Protein AF-S4PAV6-F1 (afdb_monomer_lite)

Structure (mmCIF, N/CA/C/O backbone):
data_AF-S4PAV6-F1
#
_entry.id   AF-S4PAV6-F1
#
loop_
_atom_site.group_PDB
_atom_site.id
_atom_site.type_symbol
_atom_site.label_atom_id
_atom_site.label_alt_id
_atom_site.label_comp_id
_atom_site.label_asym_id
_atom_site.label_entity_id
_atom_site.label_seq_id
_atom_site.pdbx_PDB_ins_code
_atom_site.Cartn_x
_atom_site.Cartn_y
_atom_site.Cartn_z
_atom_site.occupancy
_atom_site.B_iso_or_equiv
_atom_site.auth_seq_id
_atom_site.auth_comp_id
_atom_site.auth_asym_id
_atom_site.auth_atom_id
_atom_site.pdbx_PDB_model_num
ATOM 1 N N . MET A 1 1 ? -13.117 -7.125 34.387 1.00 58.41 1 MET A N 1
ATOM 2 C CA . MET A 1 1 ? -12.858 -5.675 34.476 1.00 58.41 1 MET A CA 1
ATOM 3 C C . MET A 1 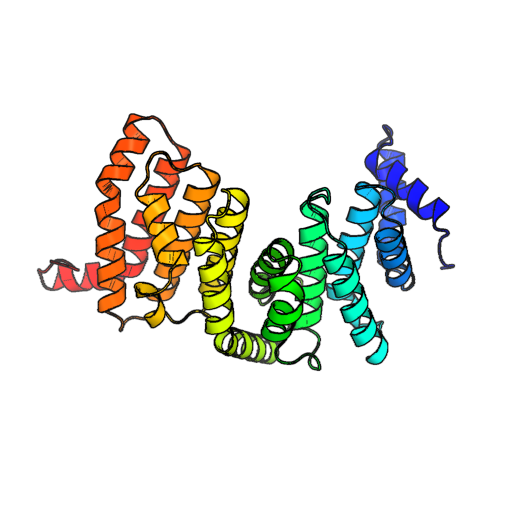1 ? -14.146 -4.966 34.092 1.00 58.41 1 MET A C 1
ATOM 5 O O . MET A 1 1 ? -14.739 -5.344 33.082 1.00 58.41 1 MET A O 1
ATOM 9 N N . GLU A 1 2 ? -14.633 -4.047 34.924 1.00 78.19 2 GLU A N 1
ATOM 10 C CA . GLU A 1 2 ? -15.775 -3.198 34.559 1.00 78.19 2 GLU A CA 1
ATOM 11 C C . GLU A 1 2 ? -15.420 -2.341 33.337 1.00 78.19 2 GLU A C 1
ATOM 13 O O . GLU A 1 2 ? -14.241 -2.071 33.092 1.00 78.19 2 GLU A O 1
ATOM 18 N N . SER A 1 3 ? -16.423 -1.959 32.542 1.00 83.06 3 SER A N 1
ATOM 19 C CA . SER A 1 3 ? -16.196 -1.089 31.386 1.00 83.06 3 SER A CA 1
ATOM 20 C C . SER A 1 3 ? -15.684 0.268 31.879 1.00 83.06 3 SER A C 1
ATOM 22 O O . SER A 1 3 ? -16.382 0.903 32.674 1.00 83.06 3 SER A O 1
ATOM 24 N N . PRO A 1 4 ? -14.509 0.740 31.426 1.00 89.62 4 PRO A N 1
ATOM 25 C CA . PRO A 1 4 ? -14.016 2.056 31.808 1.00 89.62 4 PRO A CA 1
ATOM 26 C C . PRO A 1 4 ? -14.962 3.149 31.298 1.00 89.62 4 PRO A C 1
ATOM 28 O O . PRO A 1 4 ? -15.590 3.004 30.246 1.00 89.62 4 PRO A O 1
ATOM 31 N N . SER A 1 5 ? -15.071 4.247 32.050 1.00 94.00 5 SER A N 1
ATOM 32 C CA . SER A 1 5 ? -15.834 5.418 31.612 1.00 94.00 5 SER A CA 1
ATOM 33 C C . SER A 1 5 ? -15.084 6.167 30.506 1.00 94.00 5 SER A C 1
ATOM 35 O O . SER A 1 5 ? -13.849 6.183 30.492 1.00 94.00 5 SER A O 1
ATOM 37 N N . MET A 1 6 ? -15.817 6.827 29.605 1.00 94.50 6 MET A N 1
ATOM 38 C CA . MET A 1 6 ? -15.206 7.621 28.531 1.00 94.50 6 MET A CA 1
ATOM 39 C C . MET A 1 6 ? -14.325 8.749 29.075 1.00 94.50 6 MET A C 1
ATOM 41 O O . MET A 1 6 ? -13.260 9.004 28.522 1.00 94.50 6 MET A O 1
ATOM 45 N N . ASP A 1 7 ? -14.707 9.366 30.195 1.00 94.31 7 ASP A N 1
ATOM 46 C CA . ASP A 1 7 ? -13.901 10.409 30.835 1.00 94.31 7 ASP A CA 1
ATOM 47 C C . ASP A 1 7 ? -12.549 9.869 31.311 1.00 94.31 7 ASP A C 1
ATOM 49 O O . ASP A 1 7 ? -11.518 10.502 31.089 1.00 94.31 7 ASP A O 1
ATOM 53 N N . THR A 1 8 ? -12.529 8.667 31.898 1.00 94.81 8 THR A N 1
ATOM 54 C CA . THR A 1 8 ? -11.284 8.002 32.312 1.00 94.81 8 THR A CA 1
ATOM 55 C C . THR A 1 8 ? -10.393 7.690 31.109 1.00 94.81 8 THR A C 1
ATOM 57 O O . THR A 1 8 ? -9.180 7.870 31.182 1.00 94.81 8 THR A O 1
ATOM 60 N N . ILE A 1 9 ? -10.985 7.264 29.990 1.00 95.88 9 ILE A N 1
ATOM 61 C CA . ILE A 1 9 ? -10.249 6.979 28.752 1.00 95.88 9 ILE A CA 1
ATOM 62 C C . ILE A 1 9 ? -9.609 8.255 28.200 1.00 95.88 9 ILE A C 1
ATOM 64 O O . ILE A 1 9 ? -8.405 8.268 27.959 1.00 95.88 9 ILE A O 1
ATOM 68 N N . TYR A 1 10 ? -10.370 9.346 28.074 1.00 96.25 10 TYR A N 1
ATOM 69 C CA . TYR A 1 10 ? -9.827 10.628 27.612 1.00 96.25 10 TYR A CA 1
ATOM 70 C C . TYR A 1 10 ? -8.724 11.162 28.530 1.00 96.25 10 TYR A C 1
ATOM 72 O O . TYR A 1 10 ? -7.714 11.667 28.043 1.00 96.25 10 TYR A O 1
ATOM 80 N N . GLN A 1 11 ? -8.884 11.034 29.851 1.00 94.75 11 GLN A N 1
ATOM 81 C CA . GLN A 1 11 ? -7.854 11.438 30.811 1.00 94.75 11 GLN A CA 1
ATOM 82 C C . GLN A 1 11 ? -6.571 10.622 30.647 1.00 94.75 11 GLN A C 1
ATOM 84 O O . GLN A 1 11 ? -5.485 11.198 30.644 1.00 94.75 11 GLN A O 1
ATOM 89 N N . ALA A 1 12 ? -6.679 9.304 30.472 1.00 95.75 12 ALA A N 1
ATOM 90 C CA . ALA A 1 12 ? -5.521 8.445 30.250 1.00 95.75 12 ALA A CA 1
ATOM 91 C C . ALA A 1 12 ? -4.831 8.744 28.909 1.00 95.75 12 ALA A C 1
ATOM 93 O O . ALA A 1 12 ? -3.604 8.796 28.855 1.00 95.75 12 ALA A O 1
ATOM 94 N N . ILE A 1 13 ? -5.596 9.000 27.842 1.00 95.81 13 ILE A N 1
ATOM 95 C CA . ILE A 1 13 ? -5.046 9.387 26.535 1.00 95.81 13 ILE A CA 1
ATOM 96 C C . ILE A 1 13 ? -4.312 10.727 26.649 1.00 95.81 13 ILE A C 1
ATOM 98 O O . ILE A 1 13 ? -3.144 10.809 26.282 1.00 95.81 13 ILE A O 1
ATOM 102 N N . SER A 1 14 ? -4.927 11.759 27.234 1.00 94.19 14 SER A N 1
ATOM 103 C CA . SER A 1 14 ? -4.240 13.044 27.436 1.00 94.19 14 SER A CA 1
ATOM 104 C C . SER A 1 14 ? -3.002 12.892 28.329 1.00 94.19 14 SER A C 1
ATOM 106 O O . SER A 1 14 ? -1.951 13.452 28.025 1.00 94.19 14 SER A O 1
ATOM 108 N N . ALA A 1 15 ? -3.052 12.052 29.369 1.00 94.19 15 ALA A N 1
ATOM 109 C CA . ALA A 1 15 ? -1.878 11.764 30.191 1.00 94.19 15 ALA A CA 1
ATOM 110 C C . ALA A 1 15 ? -0.737 11.108 29.391 1.00 94.19 15 ALA A C 1
ATOM 112 O O . ALA A 1 15 ? 0.426 11.419 29.632 1.00 94.19 15 ALA A O 1
ATOM 113 N N . LEU A 1 16 ? -1.040 10.243 28.420 1.00 94.06 16 LEU A N 1
ATOM 114 C CA . LEU A 1 16 ? -0.037 9.609 27.563 1.00 94.06 16 LEU A CA 1
ATOM 115 C C . LEU A 1 16 ? 0.664 10.624 26.638 1.00 94.06 16 LEU A C 1
ATOM 117 O O . LEU A 1 16 ? 1.894 10.604 26.493 1.00 94.06 16 LEU A O 1
ATOM 121 N N . TYR A 1 17 ? -0.097 11.532 26.025 1.00 89.81 17 TYR A N 1
ATOM 122 C CA . TYR A 1 17 ? 0.432 12.463 25.025 1.00 89.81 17 TYR A CA 1
ATOM 123 C C . TYR A 1 17 ? 0.994 13.752 25.642 1.00 89.81 17 TYR A C 1
ATOM 125 O O . TYR A 1 17 ? 2.127 14.127 25.323 1.00 89.81 17 TYR A O 1
ATOM 133 N N . ASP A 1 18 ? 0.303 14.349 26.612 1.00 89.19 18 ASP A N 1
ATOM 134 C CA . ASP A 1 18 ? 0.552 15.728 27.056 1.00 89.19 18 ASP A CA 1
ATOM 135 C C . ASP A 1 18 ? 1.327 15.835 28.383 1.00 89.19 18 ASP A C 1
ATOM 137 O O . ASP A 1 18 ? 1.848 16.901 28.715 1.00 89.19 18 ASP A O 1
ATOM 141 N N . ASN A 1 19 ? 1.425 14.758 29.174 1.00 86.75 19 ASN A N 1
ATOM 142 C CA . ASN A 1 19 ? 1.991 14.846 30.526 1.00 86.75 19 ASN A CA 1
ATOM 143 C C . ASN A 1 19 ? 3.531 14.965 30.514 1.00 86.75 19 ASN A C 1
ATOM 145 O O . ASN A 1 19 ? 4.201 14.079 29.993 1.00 86.75 19 ASN A O 1
ATOM 149 N N . PRO A 1 20 ? 4.149 15.985 31.133 1.00 87.81 20 PRO A N 1
ATOM 150 C CA . PRO A 1 20 ? 5.610 16.111 31.158 1.00 87.81 20 PRO A CA 1
ATOM 151 C C . PRO A 1 20 ? 6.308 15.037 32.016 1.00 87.81 20 PRO A C 1
ATOM 153 O O . PRO A 1 20 ? 7.517 14.846 31.892 1.00 87.81 20 PRO A O 1
ATOM 156 N N . ASN A 1 21 ? 5.581 14.336 32.894 1.00 91.81 21 ASN A N 1
ATOM 157 C CA . ASN A 1 21 ? 6.131 13.300 33.764 1.00 91.81 21 ASN A CA 1
ATOM 158 C C . ASN A 1 21 ? 6.132 11.922 33.079 1.00 91.81 21 ASN A C 1
ATOM 160 O O . ASN A 1 21 ? 5.078 11.322 32.859 1.00 91.81 21 ASN A O 1
ATOM 164 N N . GLY A 1 22 ? 7.327 11.381 32.823 1.00 90.50 22 GLY A N 1
ATOM 165 C CA . GLY A 1 22 ? 7.509 10.070 32.190 1.00 90.50 22 GLY A CA 1
ATOM 166 C C . GLY A 1 22 ? 6.856 8.901 32.940 1.00 90.50 22 GLY A C 1
ATOM 167 O O . GLY A 1 22 ? 6.264 8.037 32.299 1.00 90.50 22 GLY A O 1
ATOM 168 N N . ASN A 1 23 ? 6.864 8.904 34.278 1.00 91.25 23 ASN A N 1
ATOM 169 C CA . ASN A 1 23 ? 6.242 7.827 35.063 1.00 91.25 23 ASN A CA 1
ATOM 170 C C . ASN A 1 23 ? 4.714 7.813 34.912 1.00 91.25 23 ASN A C 1
ATOM 172 O O . ASN A 1 23 ? 4.095 6.752 34.909 1.00 91.25 23 ASN A O 1
ATOM 176 N N . GLU A 1 24 ? 4.086 8.984 34.794 1.00 91.50 24 GLU A N 1
ATOM 177 C CA . GLU A 1 24 ? 2.637 9.074 34.582 1.00 91.50 24 GLU A CA 1
ATOM 178 C C . GLU A 1 24 ? 2.261 8.667 33.152 1.00 91.50 24 GLU A C 1
ATOM 180 O O . GLU A 1 24 ? 1.266 7.966 32.965 1.00 91.50 24 GLU A O 1
ATOM 185 N N . LYS A 1 25 ? 3.099 8.997 32.156 1.00 93.19 25 LYS A N 1
ATOM 186 C CA . LYS A 1 25 ? 2.948 8.472 30.789 1.00 93.19 25 LYS A CA 1
ATOM 187 C C . LYS A 1 25 ? 3.017 6.947 30.751 1.00 93.19 25 LYS A C 1
ATOM 189 O O . LYS A 1 25 ? 2.200 6.318 30.086 1.00 93.19 25 LYS A O 1
ATOM 194 N N . GLU A 1 26 ? 3.960 6.342 31.471 1.00 93.88 26 GLU A N 1
ATOM 195 C CA . GLU A 1 26 ? 4.119 4.883 31.512 1.00 93.88 26 GLU A CA 1
ATOM 196 C C . GLU A 1 26 ? 2.922 4.186 32.177 1.00 93.88 26 GLU A C 1
ATOM 198 O O . GLU A 1 26 ? 2.411 3.190 31.655 1.00 93.88 26 GLU A O 1
ATOM 203 N N . LYS A 1 27 ? 2.407 4.743 33.283 1.00 94.62 27 LYS A N 1
ATOM 204 C CA . LYS A 1 27 ? 1.176 4.251 33.922 1.00 94.62 27 LYS A CA 1
ATOM 205 C C . LYS A 1 27 ? -0.024 4.341 32.982 1.00 94.62 27 LYS A C 1
ATOM 207 O O . LYS A 1 27 ? -0.772 3.373 32.865 1.00 94.62 27 LYS A O 1
ATOM 212 N N . ALA A 1 28 ? -0.190 5.477 32.301 1.00 94.94 28 ALA A N 1
ATOM 213 C CA . ALA A 1 28 ? -1.260 5.673 31.328 1.00 94.94 28 ALA A CA 1
ATOM 214 C C . ALA A 1 28 ? -1.141 4.691 30.154 1.00 94.94 28 ALA A C 1
ATOM 216 O O . ALA A 1 28 ? -2.127 4.058 29.792 1.00 94.94 28 ALA A O 1
ATOM 217 N N . SER A 1 29 ? 0.068 4.503 29.618 1.00 94.25 29 SER A N 1
ATOM 218 C CA . SER A 1 29 ? 0.360 3.538 28.552 1.00 94.25 29 SER A CA 1
ATOM 219 C C . SER A 1 29 ? -0.003 2.110 28.961 1.00 94.25 29 SER A C 1
ATOM 221 O O . SER A 1 29 ? -0.729 1.422 28.247 1.00 94.25 29 SER A O 1
ATOM 223 N N . THR A 1 30 ? 0.433 1.684 30.151 1.00 95.75 30 THR A N 1
ATOM 224 C CA . THR A 1 30 ? 0.140 0.346 30.684 1.00 95.75 30 THR A CA 1
ATOM 225 C C . THR A 1 30 ? -1.365 0.135 30.830 1.00 95.75 30 THR A C 1
ATOM 227 O O . THR A 1 30 ? -1.905 -0.857 30.346 1.00 95.75 30 THR A O 1
ATOM 230 N N . TRP A 1 31 ? -2.059 1.104 31.432 1.00 96.25 31 TRP A N 1
ATOM 231 C CA . TRP A 1 31 ? -3.503 1.028 31.627 1.00 96.25 31 TRP A CA 1
ATOM 232 C C . TRP A 1 31 ? -4.271 1.017 30.300 1.00 96.25 31 TRP A C 1
ATOM 234 O O . TRP A 1 31 ? -5.173 0.201 30.120 1.00 96.25 31 TRP A O 1
ATOM 244 N N . LEU A 1 32 ? -3.895 1.869 29.341 1.00 96.00 32 LEU A N 1
ATOM 245 C CA . LEU A 1 32 ? -4.490 1.878 28.003 1.00 96.00 32 LEU A CA 1
ATOM 246 C C . LEU A 1 32 ? -4.226 0.563 27.262 1.00 96.00 32 LEU A C 1
ATOM 248 O O . LEU A 1 32 ? -5.125 0.058 26.594 1.00 96.00 32 LEU A O 1
ATOM 252 N N . GLY A 1 33 ? -3.044 -0.033 27.429 1.00 94.56 33 GLY A N 1
ATOM 253 C CA . GLY A 1 33 ? -2.729 -1.358 26.899 1.00 94.56 33 GLY A CA 1
ATOM 254 C C . GLY A 1 33 ? -3.626 -2.458 27.478 1.00 94.56 33 GLY A C 1
ATOM 255 O O . GLY A 1 33 ? -4.070 -3.347 26.751 1.00 94.56 33 GLY A O 1
ATOM 256 N N . ASP A 1 34 ? -3.958 -2.386 28.767 1.00 94.12 34 ASP A N 1
ATOM 257 C CA . ASP A 1 34 ? -4.905 -3.316 29.392 1.00 94.12 34 ASP A CA 1
ATOM 258 C C . ASP A 1 34 ? -6.344 -3.083 28.912 1.00 94.12 34 ASP A C 1
ATOM 260 O O . ASP A 1 34 ? -7.080 -4.044 28.666 1.00 94.12 34 ASP A O 1
ATOM 264 N N . VAL A 1 35 ? -6.733 -1.822 28.689 1.00 94.06 35 VAL A N 1
ATOM 265 C CA . VAL A 1 35 ? -8.013 -1.485 28.051 1.00 94.06 35 VAL A CA 1
ATOM 266 C C . VAL A 1 35 ? -8.081 -2.082 26.650 1.00 94.06 35 VAL A C 1
ATOM 268 O O . VAL A 1 35 ? -9.072 -2.746 26.345 1.00 94.06 35 VAL A O 1
ATOM 271 N N . GLN A 1 36 ? -7.039 -1.922 25.827 1.00 94.00 36 GLN A N 1
ATOM 272 C CA . GLN A 1 36 ? -6.974 -2.477 24.471 1.00 94.00 36 GLN A CA 1
ATOM 273 C C . GLN A 1 36 ? -7.181 -3.994 24.471 1.00 94.00 36 GLN A C 1
ATOM 275 O O . GLN A 1 36 ? -7.987 -4.488 23.690 1.00 94.00 36 GLN A O 1
ATOM 280 N N . LYS A 1 37 ? -6.553 -4.730 25.395 1.00 92.19 37 LYS A N 1
ATOM 281 C CA . LYS A 1 37 ? -6.712 -6.193 25.513 1.00 92.19 37 LYS A CA 1
ATOM 282 C C . LYS A 1 37 ? -8.114 -6.636 25.944 1.00 92.19 37 LYS A C 1
ATOM 284 O O . LYS A 1 37 ? -8.469 -7.795 25.749 1.00 92.19 37 LYS A O 1
ATOM 289 N N . SER A 1 38 ? -8.908 -5.758 26.553 1.00 93.81 38 SER A N 1
ATOM 290 C CA . SER A 1 38 ? -10.245 -6.105 27.046 1.00 93.81 38 SER A CA 1
ATOM 291 C C . SER A 1 38 ? -11.270 -6.293 25.914 1.00 93.81 38 SER A C 1
ATOM 293 O O . SER A 1 38 ? -11.075 -5.825 24.795 1.00 93.81 38 SER A O 1
ATOM 295 N N . ILE A 1 39 ? -12.405 -6.938 26.211 1.00 92.94 39 ILE A N 1
ATOM 296 C CA . ILE A 1 39 ? -13.549 -7.043 25.280 1.00 92.94 39 ILE A CA 1
ATOM 297 C C . ILE A 1 39 ? -14.245 -5.689 25.053 1.00 92.94 39 ILE A C 1
ATOM 299 O O . ILE A 1 39 ? -14.886 -5.467 24.029 1.00 92.94 39 ILE A O 1
ATOM 303 N N . HIS A 1 40 ? -14.111 -4.757 26.002 1.00 93.19 40 HIS A N 1
ATOM 304 C CA . HIS A 1 40 ? -14.773 -3.451 25.951 1.00 93.19 40 HIS A CA 1
ATOM 305 C C . HIS A 1 40 ? -14.127 -2.509 24.929 1.00 93.19 40 HIS A C 1
ATOM 307 O O . HIS A 1 40 ? -14.765 -1.541 24.513 1.00 93.19 40 HIS A O 1
ATOM 313 N N . SER A 1 41 ? -12.889 -2.788 24.500 1.00 95.19 41 SER A N 1
ATOM 314 C CA . SER A 1 41 ? -12.133 -1.919 23.591 1.00 95.19 41 SER A CA 1
ATOM 315 C C . SER A 1 41 ? -12.799 -1.725 22.235 1.00 95.19 41 SER A C 1
ATOM 317 O O . SER A 1 41 ? -12.693 -0.633 21.687 1.00 95.19 41 SER A O 1
ATOM 319 N N . TRP A 1 42 ? -13.556 -2.708 21.738 1.00 96.50 42 TRP A N 1
ATOM 320 C CA . TRP A 1 42 ? -14.360 -2.570 20.519 1.00 96.50 42 TRP A CA 1
ATOM 321 C C . TRP A 1 42 ? -15.329 -1.387 20.607 1.00 96.50 42 TRP A C 1
ATOM 323 O O . TRP A 1 42 ? -15.333 -0.497 19.758 1.00 96.50 42 TRP A O 1
ATOM 333 N N . LYS A 1 43 ? -16.119 -1.350 21.685 1.00 95.62 43 LYS A N 1
ATOM 334 C CA . LYS A 1 43 ? -17.117 -0.302 21.917 1.00 95.62 43 LYS A CA 1
ATOM 335 C C . LYS A 1 43 ? -16.463 1.035 22.251 1.00 95.62 43 LYS A C 1
ATOM 337 O O . LYS A 1 43 ? -16.928 2.070 21.792 1.00 95.62 43 LYS A O 1
ATOM 342 N N . VAL A 1 44 ? -15.392 1.016 23.044 1.00 96.06 44 VAL A N 1
ATOM 343 C CA . VAL A 1 44 ? -14.631 2.225 23.388 1.00 96.06 44 VAL A CA 1
ATOM 344 C C . VAL A 1 44 ? -14.056 2.876 22.133 1.00 96.06 44 VAL A C 1
ATOM 346 O O . VAL A 1 44 ? -14.238 4.074 21.934 1.00 96.06 44 VAL A O 1
ATOM 349 N N . ALA A 1 45 ? -13.399 2.098 21.273 1.00 97.44 45 ALA A N 1
ATOM 350 C CA . ALA A 1 45 ? -12.806 2.616 20.051 1.00 97.44 45 ALA A CA 1
ATOM 351 C C . ALA A 1 45 ? -13.875 3.175 19.101 1.00 97.44 45 ALA A C 1
ATOM 353 O O . ALA A 1 45 ? -13.705 4.273 18.577 1.00 97.44 45 ALA A O 1
ATOM 354 N N . ASP A 1 46 ? -15.008 2.482 18.948 1.00 97.44 46 ASP A N 1
ATOM 355 C CA . ASP A 1 46 ? -16.133 2.982 18.152 1.00 97.44 46 ASP A CA 1
ATOM 356 C C . ASP A 1 46 ? -16.648 4.329 18.687 1.00 97.44 46 ASP A C 1
ATOM 358 O O . ASP A 1 46 ? -16.747 5.302 17.943 1.00 97.44 46 ASP A O 1
ATOM 362 N N . GLN A 1 47 ? -16.876 4.442 19.999 1.00 96.75 47 GLN A N 1
ATOM 363 C CA . GLN A 1 47 ? -17.349 5.685 20.616 1.00 96.75 47 GLN A CA 1
ATOM 364 C C . GLN A 1 47 ? -16.361 6.849 20.469 1.00 96.75 47 GLN A C 1
ATOM 366 O O . GLN A 1 47 ? -16.788 7.976 20.212 1.00 96.75 47 GLN A O 1
ATOM 371 N N . LEU A 1 48 ? -15.056 6.601 20.607 1.00 97.06 48 LEU A N 1
ATOM 372 C CA . LEU A 1 48 ? -14.027 7.621 20.379 1.00 97.06 48 LEU A CA 1
ATOM 373 C C . LEU A 1 48 ? -14.044 8.115 18.922 1.00 97.06 48 LEU A C 1
ATOM 375 O O . LEU A 1 48 ? -14.011 9.324 18.683 1.00 97.06 48 LEU A O 1
ATOM 379 N N . LEU A 1 49 ? -14.160 7.196 17.956 1.00 96.75 49 LEU A N 1
ATOM 380 C CA . LEU A 1 49 ? -14.226 7.517 16.525 1.00 96.75 49 LEU A CA 1
ATOM 381 C C . LEU A 1 49 ? -15.537 8.206 16.119 1.00 96.75 49 LEU A C 1
ATOM 383 O O . LEU A 1 49 ? -15.536 8.990 15.173 1.00 96.75 49 LEU A O 1
ATOM 387 N N . GLN A 1 50 ? -16.639 7.967 16.836 1.00 95.88 50 GLN A N 1
ATOM 388 C CA . GLN A 1 50 ? -17.898 8.700 16.648 1.00 95.88 50 GLN A CA 1
ATOM 389 C C . GLN A 1 50 ? -17.818 10.125 17.208 1.00 95.88 50 GLN A C 1
ATOM 391 O O . GLN A 1 50 ? -18.281 11.066 16.567 1.00 95.88 50 GLN A O 1
ATOM 396 N N . GLN A 1 51 ? -17.240 10.294 18.402 1.00 95.31 51 GLN A N 1
ATOM 397 C CA . GLN A 1 51 ? -17.170 11.595 19.077 1.00 95.31 51 GLN A CA 1
ATOM 398 C C . GLN A 1 51 ? -16.161 12.549 18.431 1.00 95.31 51 GLN A C 1
ATOM 400 O O . GLN A 1 51 ? -16.362 13.760 18.492 1.00 95.31 51 GLN A O 1
ATOM 405 N N . LYS A 1 52 ? -15.084 12.018 17.834 1.00 93.75 52 LYS A N 1
ATOM 406 C CA . LYS A 1 52 ? -14.042 12.779 17.117 1.00 93.75 52 LYS A CA 1
ATOM 407 C C . LYS A 1 52 ? -13.512 13.996 17.887 1.00 93.75 52 LYS A C 1
ATOM 409 O O . LYS A 1 52 ? -13.270 15.050 17.303 1.00 93.75 52 LYS A O 1
ATOM 414 N N . LYS A 1 53 ? -13.351 13.859 19.207 1.00 93.62 53 LYS A N 1
ATOM 415 C CA . LYS A 1 53 ? -13.036 14.977 20.109 1.00 93.62 53 LYS A CA 1
ATOM 416 C C . LYS A 1 53 ? -11.679 15.621 19.816 1.00 93.62 53 LYS A C 1
ATOM 418 O O . LYS A 1 53 ? -11.565 16.843 19.832 1.00 93.62 53 LYS A O 1
ATOM 423 N N . ASP A 1 54 ? -10.664 14.799 19.570 1.00 93.94 54 ASP A N 1
ATOM 424 C CA . ASP A 1 54 ? -9.288 15.228 19.338 1.00 93.94 54 ASP A CA 1
ATOM 425 C C . ASP A 1 54 ? -8.493 14.157 18.572 1.00 93.94 54 ASP A C 1
ATOM 427 O O . ASP A 1 54 ? -8.861 12.979 18.532 1.00 93.94 54 ASP A O 1
ATOM 431 N N . VAL A 1 55 ? -7.396 14.583 17.939 1.00 95.00 55 VAL A N 1
ATOM 432 C CA . VAL A 1 55 ? -6.549 13.721 17.098 1.00 95.00 55 VAL A CA 1
ATOM 433 C C . VAL A 1 55 ? -5.930 12.553 17.884 1.00 95.00 55 VAL A C 1
ATOM 435 O O . VAL A 1 55 ? -6.039 11.427 17.390 1.00 95.00 55 VAL A O 1
ATOM 438 N N . PRO A 1 56 ? -5.331 12.745 19.081 1.00 96.31 56 PRO A N 1
ATOM 439 C CA . PRO A 1 56 ? -4.786 11.637 19.870 1.00 96.31 56 PRO A CA 1
ATOM 440 C C . PRO A 1 56 ? -5.816 10.550 20.187 1.00 96.31 56 PRO A C 1
ATOM 442 O O . PRO A 1 56 ? -5.530 9.362 20.032 1.00 96.31 56 PRO A O 1
ATOM 445 N N . SER A 1 57 ? -7.031 10.945 20.566 1.00 96.56 57 SER A N 1
ATOM 446 C CA . SER A 1 57 ? -8.106 10.011 20.898 1.00 96.56 57 SER A CA 1
ATOM 447 C C . SER A 1 57 ? -8.594 9.223 19.686 1.00 96.56 57 SER A C 1
ATOM 449 O O . SER A 1 57 ? -8.750 8.003 19.767 1.00 96.56 57 SER A O 1
ATOM 451 N N . CYS A 1 58 ? -8.771 9.887 18.540 1.00 97.19 58 CYS A N 1
ATOM 452 C CA . CYS A 1 58 ? -9.113 9.217 17.285 1.00 97.19 58 CYS A CA 1
ATOM 453 C C . CYS A 1 58 ? -8.011 8.259 16.825 1.00 97.19 58 CYS A C 1
ATOM 455 O O . CYS A 1 58 ? -8.307 7.162 16.356 1.00 97.19 58 CYS A O 1
ATOM 457 N N . PHE A 1 59 ? -6.743 8.652 16.965 1.00 97.25 59 PHE A N 1
ATOM 458 C CA . PHE A 1 59 ? -5.613 7.807 16.594 1.00 97.25 59 PHE A CA 1
ATOM 459 C C . PHE A 1 59 ? -5.521 6.564 17.481 1.00 97.25 59 PHE A C 1
ATOM 461 O O . PHE A 1 59 ? -5.445 5.451 16.959 1.00 97.25 59 PHE A O 1
ATOM 468 N N . PHE A 1 60 ? -5.615 6.733 18.804 1.00 97.50 60 PHE A N 1
ATOM 469 C CA . PHE A 1 60 ? -5.674 5.618 19.749 1.00 97.50 60 PHE A CA 1
ATOM 470 C C . PHE A 1 60 ? -6.812 4.653 19.397 1.00 97.50 60 PHE A C 1
ATOM 472 O O . PHE A 1 60 ? -6.619 3.437 19.377 1.00 97.50 60 PHE A O 1
ATOM 479 N N . ALA A 1 61 ? -7.991 5.184 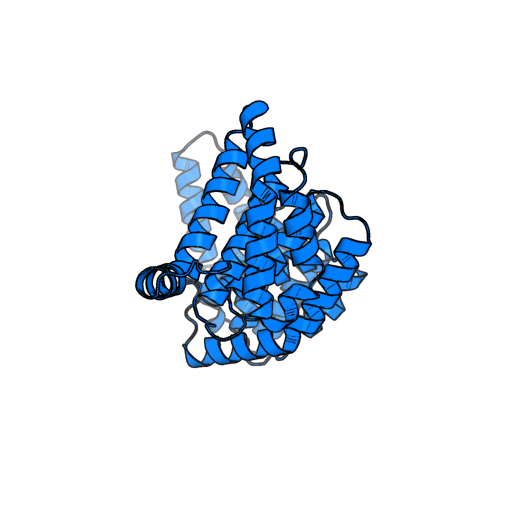19.076 1.00 98.00 61 ALA A N 1
ATOM 480 C CA . ALA A 1 61 ? -9.148 4.382 18.715 1.00 98.00 61 ALA A CA 1
ATOM 481 C C . ALA A 1 61 ? -8.959 3.620 17.394 1.00 98.00 61 ALA A C 1
ATOM 483 O O . ALA A 1 61 ? -9.206 2.417 17.351 1.00 98.00 61 ALA A O 1
ATOM 484 N N . ALA A 1 62 ? -8.465 4.278 16.342 1.00 98.25 62 ALA A N 1
ATOM 485 C CA . ALA A 1 62 ? -8.195 3.644 15.051 1.00 98.25 62 ALA A CA 1
ATOM 486 C C . ALA A 1 62 ? -7.134 2.536 15.165 1.00 98.25 62 ALA A C 1
ATOM 488 O O . ALA A 1 62 ? -7.327 1.434 14.654 1.00 98.25 62 ALA A O 1
ATOM 489 N N . GLN A 1 63 ? -6.050 2.793 15.905 1.00 97.50 63 GLN A N 1
ATOM 490 C CA . GLN A 1 63 ? -5.019 1.794 16.187 1.00 97.50 63 GLN A CA 1
ATOM 491 C C . GLN A 1 63 ? -5.578 0.615 16.999 1.00 97.50 63 GLN A C 1
ATOM 493 O O . GLN A 1 63 ? -5.259 -0.543 16.728 1.00 97.50 63 GLN A O 1
ATOM 498 N N . THR A 1 64 ? -6.433 0.902 17.985 1.00 97.75 64 THR A N 1
ATOM 499 C CA . THR A 1 64 ? -7.095 -0.126 18.797 1.00 97.75 64 THR A CA 1
ATOM 500 C C . THR A 1 64 ? -8.009 -0.996 17.938 1.00 97.75 64 THR A C 1
ATOM 502 O O . THR A 1 64 ? -7.933 -2.217 18.045 1.00 97.75 64 THR A O 1
ATOM 505 N N . MET A 1 65 ? -8.816 -0.398 17.051 1.00 97.94 65 MET A N 1
ATOM 506 C CA . MET A 1 65 ? -9.660 -1.136 16.103 1.00 97.94 65 MET A CA 1
ATOM 507 C C . MET A 1 65 ? -8.832 -2.098 15.258 1.00 97.94 65 MET A C 1
ATOM 509 O O . MET A 1 65 ? -9.138 -3.288 15.225 1.00 97.94 65 MET A O 1
ATOM 513 N N . ARG A 1 66 ? -7.755 -1.611 14.629 1.00 97.69 66 ARG A N 1
ATOM 514 C CA . ARG A 1 66 ? -6.875 -2.451 13.811 1.00 97.69 66 ARG A CA 1
ATOM 515 C C . ARG A 1 66 ? -6.312 -3.626 14.610 1.00 97.69 66 ARG A C 1
ATOM 517 O O . ARG A 1 66 ? -6.493 -4.775 14.222 1.00 97.69 66 ARG A O 1
ATOM 524 N N . SER A 1 67 ? -5.691 -3.347 15.756 1.00 96.50 67 SER A N 1
ATOM 525 C CA . SER A 1 67 ? -5.091 -4.378 16.615 1.00 96.50 67 SER A CA 1
ATOM 526 C C . SER A 1 67 ? -6.110 -5.449 17.023 1.00 96.50 67 SER A C 1
ATOM 528 O O . SER A 1 67 ? -5.840 -6.650 16.951 1.00 96.50 67 SER A O 1
ATOM 530 N N . LYS A 1 68 ? -7.333 -5.031 17.371 1.00 97.06 68 LYS A N 1
ATOM 531 C CA . LYS A 1 68 ? -8.418 -5.950 17.720 1.00 97.06 68 LYS A CA 1
ATOM 532 C C . LYS A 1 68 ? -8.880 -6.794 16.535 1.00 97.06 68 LYS A C 1
ATOM 534 O O . LYS A 1 68 ? -9.108 -7.989 16.718 1.00 97.06 68 LYS A O 1
ATOM 539 N N . VAL A 1 69 ? -8.962 -6.228 15.332 1.00 96.81 69 VAL A N 1
ATOM 540 C CA . VAL A 1 69 ? -9.250 -6.992 14.107 1.00 96.81 69 VAL A CA 1
ATOM 541 C C . VAL A 1 69 ? -8.156 -8.026 13.834 1.00 96.81 69 VAL A C 1
ATOM 543 O O . VAL A 1 69 ? -8.470 -9.168 13.512 1.00 96.81 69 VAL A O 1
ATOM 546 N N . GLN A 1 70 ? -6.883 -7.675 14.003 1.00 94.88 70 GLN A N 1
ATOM 547 C CA . GLN A 1 70 ? -5.770 -8.584 13.713 1.00 94.88 70 GLN A CA 1
ATOM 548 C C . GLN A 1 70 ? -5.638 -9.734 14.723 1.00 94.88 70 GLN A C 1
ATOM 550 O O . GLN A 1 70 ? -5.199 -10.830 14.369 1.00 94.88 70 GLN A O 1
ATOM 555 N N . HIS A 1 71 ? -5.968 -9.499 15.996 1.00 94.00 71 HIS A N 1
ATOM 556 C CA . HIS A 1 71 ? -5.608 -10.429 17.075 1.00 94.00 71 HIS A CA 1
ATOM 557 C C . HIS A 1 71 ? -6.792 -11.010 17.845 1.00 94.00 71 HIS A C 1
ATOM 559 O O . HIS A 1 71 ? -6.647 -12.044 18.499 1.00 94.00 71 HIS A O 1
ATOM 565 N N . ASN A 1 72 ? -7.956 -10.370 17.777 1.00 94.88 72 ASN A N 1
ATOM 566 C CA . ASN A 1 72 ? -9.078 -10.629 18.674 1.00 94.88 72 ASN A CA 1
ATOM 567 C C . ASN A 1 72 ? -10.423 -10.718 17.940 1.00 94.88 72 ASN A C 1
ATOM 569 O O . ASN A 1 72 ? -11.468 -10.676 18.586 1.00 94.88 72 ASN A O 1
ATOM 573 N N . LEU A 1 73 ? -10.429 -10.869 16.610 1.00 94.38 73 LEU A N 1
ATOM 574 C CA . LEU A 1 73 ? -11.667 -10.959 15.827 1.00 94.38 73 LEU A CA 1
ATOM 575 C C . LEU A 1 73 ? -12.558 -12.134 16.262 1.00 94.38 73 LEU A C 1
ATOM 577 O O . LEU A 1 73 ? -13.780 -12.026 16.228 1.00 94.38 73 LEU A O 1
ATOM 581 N N . SER A 1 74 ? -11.955 -13.223 16.751 1.00 93.06 74 SER A N 1
ATOM 582 C CA . SER A 1 74 ? -12.656 -14.400 17.284 1.00 93.06 74 SER A CA 1
ATOM 583 C C . SER A 1 74 ? -13.476 -14.135 18.552 1.00 93.06 74 SER A C 1
ATOM 585 O O . SER A 1 74 ? -14.275 -14.983 18.944 1.00 93.06 74 SER A O 1
ATOM 587 N N . GLU A 1 75 ? -13.308 -12.977 19.198 1.00 93.94 75 GLU A N 1
ATOM 588 C CA . GLU A 1 75 ? -14.170 -12.546 20.302 1.00 93.94 75 GLU A CA 1
ATOM 589 C C . GLU A 1 75 ? -15.581 -12.162 19.837 1.00 93.94 75 GLU A C 1
ATOM 591 O O . GLU A 1 75 ? -16.503 -12.114 20.654 1.00 93.94 75 GLU A O 1
ATOM 596 N N . LEU A 1 76 ? -15.754 -11.855 18.547 1.00 93.75 76 LEU A N 1
ATOM 597 C CA . LEU A 1 76 ? -17.015 -11.393 17.986 1.00 93.75 76 LEU A CA 1
ATOM 598 C C . LEU A 1 76 ? -17.790 -12.551 17.336 1.00 93.75 76 LEU A C 1
ATOM 600 O O . LEU A 1 76 ? -17.215 -13.331 16.576 1.00 93.75 76 LEU A O 1
ATOM 604 N N . PRO A 1 77 ? -19.111 -12.662 17.575 1.00 93.88 77 PRO A N 1
ATOM 605 C CA . PRO A 1 77 ? -19.958 -13.557 16.794 1.00 93.88 77 PRO A CA 1
ATOM 606 C C . PRO A 1 77 ? -20.076 -13.065 15.343 1.00 93.88 77 PRO A C 1
ATOM 608 O O . PRO A 1 77 ? -19.912 -11.877 15.068 1.00 93.88 77 PRO A O 1
ATOM 611 N N . GLN A 1 78 ? -20.439 -13.960 14.420 1.00 89.50 78 GLN A N 1
ATOM 612 C CA . GLN A 1 78 ? -20.475 -13.662 12.981 1.00 89.50 78 GLN A CA 1
ATOM 613 C C . GLN A 1 78 ? -21.325 -12.425 12.629 1.00 89.50 78 GLN A C 1
ATOM 615 O O . GLN A 1 78 ? -20.899 -11.595 11.828 1.00 89.50 78 GLN A O 1
ATOM 620 N N . ASP A 1 79 ? -22.485 -12.249 13.268 1.00 91.81 79 ASP A N 1
ATOM 621 C CA . ASP A 1 79 ? -23.361 -11.090 13.031 1.00 91.81 79 ASP A CA 1
ATOM 622 C C . ASP A 1 79 ? -22.707 -9.764 13.468 1.00 91.81 79 ASP A C 1
ATOM 624 O O . ASP A 1 79 ? -22.883 -8.717 12.836 1.00 91.81 79 ASP A O 1
ATOM 628 N N . ALA A 1 80 ? -21.896 -9.805 14.530 1.00 94.88 80 ALA A N 1
ATOM 629 C CA . ALA A 1 80 ? -21.145 -8.644 14.998 1.00 94.88 80 ALA A CA 1
ATOM 630 C C . ALA A 1 80 ? -19.957 -8.320 14.083 1.00 94.88 80 ALA A C 1
ATOM 632 O O . ALA A 1 80 ? -19.599 -7.153 13.972 1.00 94.88 80 ALA A O 1
ATOM 633 N N . VAL A 1 81 ? -19.382 -9.309 13.387 1.00 96.00 81 VAL A N 1
ATOM 634 C CA . VAL A 1 81 ? -18.331 -9.088 12.375 1.00 96.00 81 VAL A CA 1
ATOM 635 C C . VAL A 1 81 ? -18.887 -8.316 11.173 1.00 96.00 81 VAL A C 1
ATOM 637 O O . VAL A 1 81 ? -18.264 -7.357 10.720 1.00 96.00 81 VAL A O 1
ATOM 640 N N . VAL A 1 82 ? -20.089 -8.667 10.697 1.00 95.81 82 VAL A N 1
ATOM 641 C CA . VAL A 1 82 ? -20.778 -7.904 9.637 1.00 95.81 82 VAL A CA 1
ATOM 642 C C . VAL A 1 82 ? -21.068 -6.476 10.104 1.00 95.81 82 VAL A C 1
ATOM 644 O O . VAL A 1 82 ? -20.776 -5.521 9.391 1.00 95.81 82 VAL A O 1
ATOM 647 N N . SER A 1 83 ? -21.565 -6.323 11.333 1.00 96.31 83 SER A N 1
ATOM 648 C CA . SER A 1 83 ? -21.825 -5.000 11.916 1.00 96.31 83 SER A CA 1
ATOM 649 C C . SER A 1 83 ? -20.539 -4.173 12.061 1.00 96.31 83 SER A C 1
ATOM 651 O O . SER A 1 83 ? -20.542 -2.976 11.795 1.00 96.31 83 SER A O 1
ATOM 653 N N . LEU A 1 84 ? -19.422 -4.804 12.439 1.00 97.38 84 LEU A N 1
ATOM 654 C CA . LEU A 1 84 ? -18.115 -4.156 12.553 1.00 97.38 84 LEU A CA 1
ATOM 655 C C . LEU A 1 84 ? -17.621 -3.635 11.201 1.00 97.38 84 LEU A C 1
ATOM 657 O O . LEU A 1 84 ? -17.108 -2.518 11.141 1.00 97.38 84 LEU A O 1
ATOM 661 N N . ARG A 1 85 ? -17.792 -4.411 10.123 1.00 97.56 85 ARG A N 1
ATOM 662 C CA . ARG A 1 85 ? -17.491 -3.954 8.760 1.00 97.56 85 ARG A CA 1
ATOM 663 C C . ARG A 1 85 ? -18.243 -2.665 8.458 1.00 97.56 85 ARG A C 1
ATOM 665 O O . ARG A 1 85 ? -17.627 -1.686 8.047 1.00 97.56 85 ARG A O 1
ATOM 672 N N . ASP A 1 86 ? -19.553 -2.667 8.679 1.00 96.94 86 ASP A N 1
ATOM 673 C CA . ASP A 1 86 ? -20.407 -1.521 8.369 1.00 96.94 86 ASP A CA 1
ATOM 674 C C . ASP A 1 86 ? -20.012 -0.296 9.216 1.00 96.94 86 ASP A C 1
ATOM 676 O O . ASP A 1 86 ? -19.940 0.818 8.699 1.00 96.94 86 ASP A O 1
ATOM 680 N N . THR A 1 87 ? -19.640 -0.505 10.483 1.00 97.69 87 THR A N 1
ATOM 681 C CA . THR A 1 87 ? -19.087 0.536 11.361 1.00 97.69 87 THR A CA 1
ATOM 682 C C . THR A 1 87 ? -17.759 1.101 10.845 1.00 97.69 87 THR A C 1
ATOM 684 O O . THR A 1 87 ? -17.594 2.318 10.794 1.00 97.69 87 THR A O 1
ATOM 687 N N . LEU A 1 88 ? -16.800 0.258 10.442 1.00 98.19 88 LEU A N 1
ATOM 688 C CA . LEU A 1 88 ? -15.518 0.717 9.888 1.00 98.19 88 LEU A CA 1
ATOM 68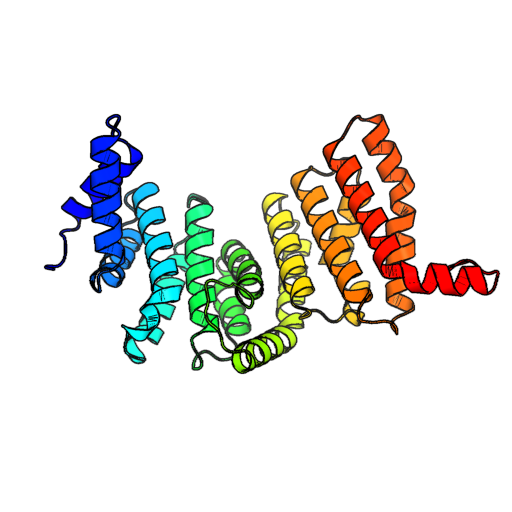9 C C . LEU A 1 88 ? -15.713 1.491 8.581 1.00 98.19 88 LEU A C 1
ATOM 691 O O . LEU A 1 88 ? -15.094 2.539 8.394 1.00 98.19 88 LEU A O 1
ATOM 695 N N . VAL A 1 89 ? -16.606 1.015 7.708 1.00 97.25 89 VAL A N 1
ATOM 696 C CA . VAL A 1 89 ? -16.987 1.722 6.478 1.00 97.25 89 VAL A CA 1
ATOM 697 C C . VAL A 1 89 ? -17.587 3.086 6.814 1.00 97.25 89 VAL A C 1
ATOM 699 O O . VAL A 1 89 ? -17.142 4.080 6.249 1.00 97.25 89 VAL A O 1
ATOM 702 N N . ALA A 1 90 ? -18.512 3.174 7.773 1.00 96.44 90 ALA A N 1
ATOM 703 C CA . ALA A 1 90 ? -19.104 4.446 8.190 1.00 96.44 90 ALA A CA 1
ATOM 704 C C . ALA A 1 90 ? -18.061 5.426 8.764 1.00 96.44 90 ALA A C 1
ATOM 706 O O . ALA A 1 90 ? -18.101 6.625 8.474 1.00 96.44 90 ALA A O 1
ATOM 707 N N . HIS A 1 91 ? -17.086 4.932 9.537 1.00 97.19 91 HIS A N 1
ATOM 708 C CA . HIS A 1 91 ? -15.971 5.753 10.027 1.00 97.19 91 HIS A CA 1
ATOM 709 C C . HIS A 1 91 ? -15.120 6.308 8.886 1.00 97.19 91 HIS A C 1
ATOM 711 O O . HIS A 1 91 ? -14.788 7.495 8.905 1.00 97.19 91 HIS A O 1
ATOM 717 N N . LEU A 1 92 ? -14.820 5.475 7.885 1.00 96.94 92 LEU A N 1
ATOM 718 C CA . LEU A 1 92 ? -14.070 5.843 6.682 1.00 96.94 92 LEU A CA 1
ATOM 719 C C . LEU A 1 92 ? -14.849 6.805 5.769 1.00 96.94 92 LEU A C 1
ATOM 721 O O . LEU A 1 92 ? -14.263 7.743 5.234 1.00 96.94 92 LEU A O 1
ATOM 725 N N . GLU A 1 93 ? -16.168 6.642 5.634 1.00 94.44 93 GLU A N 1
ATOM 726 C CA . GLU A 1 93 ? -17.036 7.599 4.929 1.00 94.44 93 GLU A CA 1
ATOM 727 C C . GLU A 1 93 ? -17.033 8.975 5.611 1.00 94.44 93 GLU A C 1
ATOM 729 O O . GLU A 1 93 ? -17.111 10.003 4.941 1.00 94.44 93 GLU A O 1
ATOM 734 N N . GLY A 1 94 ? -16.896 9.005 6.939 1.00 92.00 94 GLY A N 1
ATOM 735 C CA . GLY A 1 94 ? -16.796 10.230 7.726 1.00 92.00 94 GLY A CA 1
ATOM 736 C C . GLY A 1 94 ? -15.412 10.892 7.736 1.00 92.00 94 GLY A C 1
ATOM 737 O O . GLY A 1 94 ? -15.225 11.832 8.517 1.00 92.00 94 GLY A O 1
ATOM 738 N N . ILE A 1 95 ? -14.439 10.402 6.960 1.00 93.00 95 ILE A N 1
ATOM 739 C CA . ILE A 1 95 ? -13.108 11.011 6.827 1.00 93.00 95 ILE A CA 1
ATOM 740 C C . ILE A 1 95 ? -13.183 12.224 5.900 1.00 93.00 95 ILE A C 1
ATOM 742 O O . ILE A 1 95 ? -13.678 12.146 4.777 1.00 93.00 95 ILE A O 1
ATOM 746 N N . SER A 1 96 ? -12.633 13.343 6.364 1.00 88.81 96 SER A N 1
ATOM 747 C CA . SER A 1 96 ? -12.502 14.592 5.608 1.00 88.81 96 SER A CA 1
ATOM 748 C C . SER A 1 96 ? -11.032 14.948 5.370 1.00 88.81 96 SER A C 1
ATOM 750 O O . SER A 1 96 ? -10.134 14.331 5.945 1.00 88.81 96 SER A O 1
ATOM 752 N N . ALA A 1 97 ? -10.780 15.983 4.562 1.00 81.06 97 ALA A N 1
ATOM 753 C CA . ALA A 1 97 ? -9.433 16.498 4.298 1.00 81.06 97 ALA A CA 1
ATOM 754 C C . ALA A 1 97 ? -8.677 16.948 5.568 1.00 81.06 97 ALA A C 1
ATOM 756 O O . ALA A 1 97 ? -7.451 16.909 5.587 1.00 81.06 97 ALA A O 1
ATOM 757 N N . ASP A 1 98 ? -9.399 17.325 6.629 1.00 85.25 98 ASP A N 1
ATOM 758 C CA . ASP A 1 98 ? -8.817 17.747 7.912 1.00 85.25 98 ASP A CA 1
ATOM 759 C C . ASP A 1 98 ? -8.429 16.565 8.811 1.00 85.25 98 ASP A C 1
ATOM 761 O O . ASP A 1 98 ? -7.804 16.738 9.860 1.00 85.25 98 ASP A O 1
ATOM 765 N N . THR A 1 99 ? -8.823 15.344 8.439 1.00 91.00 99 THR A N 1
ATOM 766 C CA . THR A 1 99 ? -8.502 14.170 9.243 1.00 91.00 99 THR A CA 1
ATOM 767 C C . THR A 1 99 ? -7.024 13.832 9.105 1.00 91.00 99 THR A C 1
ATOM 769 O O . THR A 1 99 ? -6.491 13.723 8.002 1.00 91.00 99 THR A O 1
ATOM 772 N N . SER A 1 100 ? -6.360 13.622 10.242 1.00 93.38 100 SER A N 1
ATOM 773 C CA . SER A 1 100 ? -4.938 13.289 10.272 1.00 93.38 100 SER A CA 1
ATOM 774 C C . SER A 1 100 ? -4.647 12.023 9.442 1.00 93.38 100 SER A C 1
ATOM 776 O O . SER A 1 100 ? -5.284 10.993 9.692 1.00 93.38 100 SER A O 1
ATOM 778 N N . PRO A 1 101 ? -3.679 12.044 8.502 1.00 94.12 101 PRO A N 1
ATOM 779 C CA . PRO A 1 101 ? -3.372 10.895 7.646 1.00 94.12 101 PRO A CA 1
ATOM 780 C C . PRO A 1 101 ? -3.124 9.572 8.393 1.00 94.12 101 PRO A C 1
ATOM 782 O O . PRO A 1 101 ? -3.663 8.557 7.957 1.00 94.12 101 PRO A O 1
ATOM 785 N N . PRO A 1 102 ? -2.424 9.542 9.549 1.00 96.75 102 PRO A N 1
ATOM 786 C CA . PRO A 1 102 ? -2.251 8.312 10.320 1.00 96.75 102 PRO A CA 1
ATOM 787 C C . PRO A 1 102 ? -3.567 7.665 10.770 1.00 96.75 102 PRO A C 1
ATOM 789 O O . PRO A 1 102 ? -3.639 6.443 10.848 1.00 96.75 102 PRO A O 1
ATOM 792 N N . ILE A 1 103 ? -4.615 8.452 11.049 1.00 97.69 103 ILE A N 1
ATOM 793 C CA . ILE A 1 103 ? -5.933 7.917 11.428 1.00 97.69 103 ILE A CA 1
ATOM 794 C C . ILE A 1 103 ? -6.565 7.204 10.229 1.00 97.69 103 ILE A C 1
ATOM 796 O O . ILE A 1 103 ? -7.037 6.077 10.372 1.00 97.69 103 ILE A O 1
ATOM 800 N N . LEU A 1 104 ? -6.534 7.832 9.047 1.00 97.06 104 LEU A N 1
ATOM 801 C CA . LEU A 1 104 ? -7.028 7.224 7.810 1.00 97.06 104 LEU A CA 1
ATOM 802 C C . LEU A 1 104 ? -6.296 5.911 7.512 1.00 97.06 104 LEU A C 1
ATOM 804 O O . LEU A 1 104 ? -6.945 4.901 7.244 1.00 97.06 104 LEU A O 1
ATOM 808 N N . THR A 1 105 ? -4.967 5.905 7.598 1.00 97.44 105 THR A N 1
ATOM 809 C CA . THR A 1 105 ? -4.166 4.702 7.356 1.00 97.44 105 THR A CA 1
ATOM 810 C C . THR A 1 105 ? -4.524 3.587 8.346 1.00 97.44 105 THR A C 1
ATOM 812 O O . THR A 1 105 ? -4.767 2.463 7.920 1.00 97.44 105 THR A O 1
ATOM 815 N N . GLN A 1 106 ? -4.653 3.874 9.651 1.00 98.31 106 GLN A N 1
ATOM 816 C CA . GLN A 1 106 ? -5.037 2.855 10.644 1.00 98.31 106 GLN A CA 1
ATOM 817 C C . GLN A 1 106 ? -6.440 2.281 10.402 1.00 98.31 106 GLN A C 1
ATOM 819 O O . GLN A 1 106 ? -6.624 1.072 10.520 1.00 98.31 106 GLN A O 1
ATOM 824 N N . LEU A 1 107 ? -7.422 3.111 10.037 1.00 98.50 107 LEU A N 1
ATOM 825 C CA . LEU A 1 107 ? -8.772 2.633 9.719 1.00 98.50 107 LEU A CA 1
ATOM 826 C C . LEU A 1 107 ? -8.819 1.840 8.409 1.00 98.50 107 LEU A C 1
ATOM 828 O O . LEU A 1 107 ? -9.516 0.831 8.335 1.00 98.50 107 LEU A O 1
ATOM 832 N N . SER A 1 108 ? -8.063 2.267 7.396 1.00 98.31 108 SER A N 1
ATOM 833 C CA . SER A 1 108 ? -7.958 1.552 6.118 1.00 98.31 108 SER A CA 1
ATOM 834 C C . SER A 1 108 ? -7.325 0.178 6.319 1.00 98.31 108 SER A C 1
ATOM 836 O O . SER A 1 108 ? -7.827 -0.809 5.791 1.00 98.31 108 SER A O 1
ATOM 838 N N . LEU A 1 109 ? -6.281 0.102 7.151 1.00 98.38 109 LEU A N 1
ATOM 839 C CA . LEU A 1 109 ? -5.650 -1.154 7.545 1.00 98.38 109 LEU A CA 1
ATOM 840 C C . LEU A 1 109 ? -6.604 -2.035 8.354 1.00 98.38 109 LEU A C 1
ATOM 842 O O . LEU A 1 109 ? -6.745 -3.205 8.033 1.00 98.38 109 LEU A O 1
ATOM 846 N N . ALA A 1 110 ? -7.337 -1.477 9.324 1.00 98.44 110 ALA A N 1
ATOM 847 C CA . ALA A 1 110 ? -8.344 -2.233 10.072 1.00 98.44 110 ALA A CA 1
ATOM 848 C C . ALA A 1 110 ? -9.419 -2.839 9.154 1.00 98.44 110 ALA A C 1
ATOM 850 O O . ALA A 1 110 ? -9.832 -3.981 9.353 1.00 98.44 110 ALA A O 1
ATOM 851 N N . LEU A 1 111 ? -9.871 -2.092 8.141 1.00 98.44 111 LEU A N 1
ATOM 852 C CA . LEU A 1 111 ? -10.844 -2.589 7.170 1.00 98.44 111 LEU A CA 1
ATOM 853 C C . LEU A 1 111 ? -10.239 -3.644 6.235 1.00 98.44 111 LEU A C 1
ATOM 855 O O . LEU A 1 111 ? -10.903 -4.641 5.955 1.00 98.44 111 LEU A O 1
ATOM 859 N N . ALA A 1 112 ? -8.997 -3.457 5.783 1.00 97.94 112 ALA A N 1
ATOM 860 C CA . ALA A 1 112 ? -8.275 -4.446 4.988 1.00 97.94 112 ALA A CA 1
ATOM 861 C C . ALA A 1 112 ? -8.074 -5.753 5.770 1.00 97.94 112 ALA A C 1
ATOM 863 O O . ALA A 1 112 ? -8.502 -6.809 5.311 1.00 97.94 112 ALA A O 1
ATOM 864 N N . ASP A 1 113 ? -7.535 -5.676 6.988 1.00 97.94 113 ASP A N 1
ATOM 865 C CA . ASP A 1 113 ? -7.345 -6.813 7.895 1.00 97.94 113 ASP A CA 1
ATOM 866 C C . ASP A 1 113 ? -8.661 -7.577 8.131 1.00 97.94 113 ASP A C 1
ATOM 868 O O . ASP A 1 113 ? -8.677 -8.810 8.206 1.00 97.94 113 ASP A O 1
ATOM 872 N N . LEU A 1 114 ? -9.784 -6.854 8.231 1.00 97.50 114 LEU A N 1
ATOM 873 C CA . LEU A 1 114 ? -11.112 -7.446 8.377 1.00 97.50 114 LEU A CA 1
ATOM 874 C C . LEU A 1 114 ? -11.561 -8.145 7.089 1.00 97.50 114 LEU A C 1
ATOM 876 O O . LEU A 1 114 ? -12.002 -9.291 7.148 1.00 97.50 114 LEU A O 1
ATOM 880 N N . ALA A 1 115 ? -11.442 -7.482 5.936 1.00 96.94 115 ALA A N 1
ATOM 881 C CA . ALA A 1 115 ? -11.840 -8.029 4.639 1.00 96.94 115 ALA A CA 1
ATOM 882 C C . ALA A 1 115 ? -11.083 -9.327 4.311 1.00 96.94 115 ALA A C 1
ATOM 884 O O . ALA A 1 115 ? -11.684 -10.315 3.886 1.00 96.94 115 ALA A O 1
ATOM 885 N N . LEU A 1 116 ? -9.780 -9.369 4.597 1.00 95.88 116 LEU A N 1
ATOM 886 C CA . LEU A 1 116 ? -8.939 -10.545 4.367 1.00 95.88 116 LEU A CA 1
ATOM 887 C C . LEU A 1 116 ? -9.376 -11.750 5.228 1.00 95.88 116 LEU A C 1
ATOM 889 O O . LEU A 1 116 ? -9.369 -12.893 4.757 1.00 95.88 116 LEU A O 1
ATOM 893 N N . GLN A 1 117 ? -9.821 -11.505 6.466 1.00 94.75 117 GLN A N 1
ATOM 894 C CA . GLN A 1 117 ? -10.286 -12.544 7.396 1.00 94.75 117 GLN A CA 1
ATOM 895 C C . GLN A 1 117 ? -11.765 -12.941 7.210 1.00 94.75 117 GLN A C 1
ATOM 897 O O . GLN A 1 117 ? -12.163 -14.046 7.584 1.00 94.75 117 GLN A O 1
ATOM 902 N N . MET A 1 118 ? -12.597 -12.071 6.634 1.00 94.06 118 MET A N 1
ATOM 903 C CA . MET A 1 118 ? -14.048 -12.254 6.549 1.00 94.06 118 MET A CA 1
ATOM 904 C C . MET A 1 118 ? -14.463 -13.045 5.297 1.00 94.06 118 MET A C 1
ATOM 906 O O . MET A 1 118 ? -14.814 -12.476 4.269 1.00 94.06 118 MET A O 1
ATOM 910 N N . LEU A 1 119 ? -14.519 -14.378 5.405 1.00 90.69 119 LEU A N 1
ATOM 911 C CA . LEU A 1 119 ? -14.882 -15.287 4.295 1.00 90.69 119 LEU A CA 1
ATOM 912 C C . LEU A 1 119 ? -16.252 -15.003 3.652 1.00 90.69 119 LEU A C 1
ATOM 914 O O . LEU A 1 119 ? -16.495 -15.358 2.500 1.00 90.69 119 LEU A O 1
ATOM 918 N N . THR A 1 120 ? -17.168 -14.391 4.403 1.00 92.25 120 THR A N 1
ATOM 919 C CA . THR A 1 120 ? -18.508 -14.035 3.923 1.00 92.25 120 THR A CA 1
ATOM 920 C C . THR A 1 120 ? -18.520 -12.782 3.048 1.00 92.25 120 THR A C 1
ATOM 922 O O . THR A 1 120 ? -19.522 -12.536 2.382 1.00 92.25 120 THR A O 1
ATOM 925 N N . TRP A 1 121 ? -17.452 -11.976 3.055 1.00 93.75 121 TRP A N 1
ATOM 926 C CA . TRP A 1 121 ? -17.346 -10.787 2.213 1.00 93.75 121 TRP A CA 1
ATOM 927 C C . TRP A 1 121 ? -16.576 -11.103 0.933 1.00 93.75 121 TRP A C 1
ATOM 929 O O . TRP A 1 121 ? -15.378 -10.871 0.824 1.00 93.75 121 TRP A O 1
ATOM 939 N N . GLN A 1 122 ? -17.288 -11.668 -0.034 1.00 87.88 122 GLN A N 1
ATOM 940 C CA . GLN A 1 122 ? -16.744 -11.943 -1.361 1.00 87.88 122 GLN A CA 1
ATOM 941 C C . GLN A 1 122 ? -16.772 -10.674 -2.219 1.00 87.88 122 GLN A C 1
ATOM 943 O O . GLN A 1 122 ? -17.735 -9.914 -2.143 1.00 87.88 122 GLN A O 1
ATOM 948 N N . ASN A 1 123 ? -15.770 -10.488 -3.081 1.00 88.25 123 ASN A N 1
ATOM 949 C CA . ASN A 1 123 ? -15.634 -9.338 -3.987 1.00 88.25 123 ASN A CA 1
ATOM 950 C C . ASN A 1 123 ? -15.535 -7.991 -3.258 1.00 88.25 123 ASN A C 1
ATOM 952 O O . ASN A 1 123 ? -16.093 -6.982 -3.704 1.00 88.25 123 ASN A O 1
ATOM 956 N N . CYS A 1 124 ? -14.794 -7.965 -2.149 1.00 94.88 124 CYS A N 1
ATOM 957 C CA . CYS A 1 124 ? -14.661 -6.779 -1.305 1.00 94.88 124 CYS A CA 1
ATOM 958 C C . CYS A 1 124 ? -14.133 -5.562 -2.085 1.00 94.88 124 CYS A C 1
ATOM 960 O O . CYS A 1 124 ? -14.615 -4.450 -1.890 1.00 94.88 124 CYS A O 1
ATOM 962 N N . VAL A 1 125 ? -13.214 -5.768 -3.035 1.00 96.50 125 VAL A N 1
ATOM 963 C CA . VAL A 1 125 ? -12.658 -4.702 -3.885 1.00 96.50 125 VAL A CA 1
ATOM 964 C C . VAL A 1 125 ? -13.747 -4.017 -4.711 1.00 96.50 125 VAL A C 1
ATOM 966 O O . VAL A 1 125 ? -13.852 -2.791 -4.690 1.00 96.50 125 VAL A O 1
ATOM 969 N N . SER A 1 126 ? -14.594 -4.790 -5.399 1.00 95.56 126 SER A N 1
ATOM 970 C CA . SER A 1 126 ? -15.688 -4.248 -6.215 1.00 95.56 126 SER A CA 1
ATOM 971 C C . SER A 1 126 ? -16.684 -3.453 -5.365 1.00 95.56 126 SER A C 1
ATOM 973 O O . SER A 1 126 ? -17.124 -2.371 -5.761 1.00 95.56 126 SER A O 1
ATOM 975 N N . ASP A 1 127 ? -17.016 -3.955 -4.174 1.00 95.69 127 ASP A N 1
ATOM 976 C CA . ASP A 1 127 ? -17.906 -3.263 -3.240 1.00 95.69 127 ASP A CA 1
ATOM 977 C C . ASP A 1 127 ? -17.302 -1.940 -2.756 1.00 95.69 127 ASP A C 1
ATOM 979 O O . ASP A 1 127 ? -17.975 -0.909 -2.769 1.00 95.69 127 ASP A O 1
ATOM 983 N N . LEU A 1 128 ? -16.018 -1.938 -2.389 1.00 96.88 128 LEU A N 1
ATOM 984 C CA . LEU A 1 128 ? -15.303 -0.740 -1.947 1.00 96.88 128 LEU A CA 1
ATOM 985 C C . LEU A 1 128 ? -15.219 0.315 -3.053 1.00 96.88 128 LEU A C 1
ATOM 987 O O . LEU A 1 128 ? -15.465 1.495 -2.791 1.00 96.88 128 LEU A O 1
ATOM 991 N N . ILE A 1 129 ? -14.951 -0.097 -4.297 1.00 96.44 129 ILE A N 1
ATOM 992 C CA . ILE A 1 129 ? -14.969 0.809 -5.451 1.00 96.44 129 ILE A CA 1
ATOM 993 C C . ILE A 1 129 ? -16.358 1.435 -5.606 1.00 96.44 129 ILE A C 1
ATOM 995 O O . ILE A 1 129 ? -16.464 2.657 -5.717 1.00 96.44 129 ILE A O 1
ATOM 999 N N . LYS A 1 130 ? -17.436 0.645 -5.555 1.00 94.88 130 LYS A N 1
ATOM 1000 C CA . LYS A 1 130 ? -18.814 1.166 -5.660 1.00 94.88 130 LYS A CA 1
ATOM 1001 C C . LYS A 1 130 ? -19.162 2.134 -4.530 1.00 94.88 130 LYS A C 1
ATOM 1003 O O . LYS A 1 130 ? -19.837 3.132 -4.775 1.00 94.88 130 LYS A O 1
ATOM 1008 N N . LEU A 1 131 ? -18.709 1.850 -3.310 1.00 94.62 131 LEU A N 1
ATOM 1009 C CA . LEU A 1 131 ? -18.995 2.666 -2.130 1.00 94.62 131 LEU A CA 1
ATOM 1010 C C . LEU A 1 131 ? -18.260 4.010 -2.156 1.00 94.62 131 LEU A C 1
ATOM 1012 O O . LEU A 1 131 ? -18.877 5.047 -1.900 1.00 94.62 131 LEU A O 1
ATOM 1016 N N . PHE A 1 132 ? -16.962 4.006 -2.475 1.00 95.38 132 PHE A N 1
ATOM 1017 C CA . PHE A 1 132 ? -16.101 5.170 -2.263 1.00 95.38 132 PHE A CA 1
ATOM 1018 C C . PHE A 1 132 ? -15.719 5.942 -3.532 1.00 95.38 132 PHE A C 1
ATOM 1020 O O . PHE A 1 132 ? -15.433 7.130 -3.409 1.00 95.38 132 PHE A O 1
ATOM 1027 N N . SER A 1 133 ? -15.742 5.349 -4.733 1.00 90.81 133 SER A N 1
ATOM 1028 C CA . SER A 1 133 ? -15.222 5.999 -5.961 1.00 90.81 133 SER A CA 1
ATOM 1029 C C . SER A 1 133 ? -15.813 7.389 -6.223 1.00 90.81 133 SER A C 1
ATOM 1031 O O . SER A 1 133 ? -15.072 8.333 -6.484 1.00 90.81 133 SER A O 1
ATOM 1033 N N . ASN A 1 134 ? -17.131 7.538 -6.073 1.00 86.62 134 ASN A N 1
ATOM 1034 C CA . ASN A 1 134 ? -17.835 8.806 -6.299 1.00 86.62 134 ASN A CA 1
ATOM 1035 C C . ASN A 1 134 ? -17.925 9.703 -5.055 1.00 86.62 134 ASN A C 1
ATOM 1037 O O . ASN A 1 134 ? -18.266 10.878 -5.174 1.00 86.62 134 ASN A O 1
ATOM 1041 N N . LYS A 1 135 ? -17.682 9.155 -3.859 1.00 85.81 135 LYS A N 1
ATOM 1042 C CA . LYS A 1 135 ? -17.854 9.878 -2.588 1.00 85.81 135 LYS A CA 1
ATOM 1043 C C . LYS A 1 135 ? -16.534 10.419 -2.056 1.00 85.81 135 LYS A C 1
ATOM 1045 O O . LYS A 1 135 ? -16.446 11.581 -1.678 1.00 85.81 135 LYS A O 1
ATOM 1050 N N . ASN A 1 136 ? -15.524 9.556 -1.990 1.00 88.50 136 ASN A N 1
ATOM 1051 C CA . ASN A 1 136 ? -14.229 9.846 -1.398 1.00 88.50 136 ASN A CA 1
ATOM 1052 C C . ASN A 1 136 ? -13.152 8.923 -1.992 1.00 88.50 136 ASN A C 1
ATOM 1054 O O . ASN A 1 136 ? -12.697 7.964 -1.364 1.00 88.50 136 ASN A O 1
ATOM 1058 N N . TYR A 1 137 ? -12.735 9.219 -3.226 1.00 90.38 137 TYR A N 1
ATOM 1059 C CA . TYR A 1 137 ? -11.705 8.440 -3.918 1.00 90.38 137 TYR A CA 1
ATOM 1060 C C . TYR A 1 137 ? -10.347 8.478 -3.195 1.00 90.38 137 TYR A C 1
ATOM 1062 O O . TYR A 1 137 ? -9.549 7.562 -3.355 1.00 90.38 137 TYR A O 1
ATOM 1070 N N . PHE A 1 138 ? -10.078 9.498 -2.370 1.00 91.19 138 PHE A N 1
ATOM 1071 C CA . PHE A 1 138 ? -8.855 9.583 -1.567 1.00 91.19 138 PHE A CA 1
ATOM 1072 C C . PHE A 1 138 ? -8.783 8.473 -0.512 1.00 91.19 138 PHE A C 1
ATOM 1074 O O . PHE A 1 138 ? -7.744 7.833 -0.360 1.00 91.19 138 PHE A O 1
ATOM 1081 N N . VAL A 1 139 ? -9.898 8.214 0.175 1.00 95.00 139 VAL A N 1
ATOM 1082 C CA . VAL A 1 139 ? -10.026 7.085 1.107 1.00 95.00 139 VAL A CA 1
ATOM 1083 C C . VAL A 1 139 ? -9.938 5.759 0.356 1.00 95.00 139 VAL A C 1
ATOM 1085 O O . VAL A 1 139 ? -9.228 4.858 0.793 1.00 95.00 139 VAL A O 1
ATOM 1088 N N . LEU A 1 140 ? -10.592 5.659 -0.806 1.00 96.94 140 LEU A N 1
ATOM 1089 C CA . LEU A 1 140 ? -10.525 4.457 -1.637 1.00 96.94 140 LEU A CA 1
ATOM 1090 C C . LEU A 1 140 ? -9.088 4.115 -2.049 1.00 96.94 140 LEU A C 1
ATOM 1092 O O . LEU A 1 140 ? -8.697 2.958 -1.949 1.00 96.94 140 LEU A O 1
ATOM 1096 N N . LEU A 1 141 ? -8.297 5.108 -2.469 1.00 96.81 141 LEU A N 1
ATOM 1097 C CA . LEU A 1 141 ? -6.888 4.915 -2.822 1.00 96.81 141 LEU A CA 1
ATOM 1098 C C . LEU A 1 141 ? -6.084 4.337 -1.653 1.00 96.81 141 LEU A C 1
ATOM 1100 O O . LEU A 1 141 ? -5.276 3.439 -1.869 1.00 96.81 141 LEU A O 1
ATOM 1104 N N . GLU A 1 142 ? -6.310 4.814 -0.425 1.00 97.31 142 GLU A N 1
ATOM 1105 C CA . GLU A 1 142 ? -5.630 4.264 0.752 1.00 97.31 142 GLU A CA 1
ATOM 1106 C C . GLU A 1 142 ? -6.024 2.803 0.986 1.00 97.31 142 GLU A C 1
ATOM 1108 O O . GLU A 1 142 ? -5.147 1.952 1.109 1.00 97.31 142 GLU A O 1
ATOM 1113 N N . ILE A 1 143 ? -7.326 2.497 0.978 1.00 98.00 143 ILE A N 1
ATOM 1114 C CA . ILE A 1 143 ? -7.835 1.135 1.198 1.00 98.00 143 ILE A CA 1
ATOM 1115 C C . ILE A 1 143 ? -7.281 0.172 0.141 1.00 98.00 143 ILE A C 1
ATOM 1117 O O . ILE A 1 143 ? -6.771 -0.893 0.484 1.00 98.00 143 ILE A O 1
ATOM 1121 N N . LEU A 1 144 ? -7.333 0.556 -1.139 1.00 98.25 144 LEU A N 1
ATOM 1122 C CA . LEU A 1 144 ? -6.817 -0.264 -2.237 1.00 98.25 144 LEU A CA 1
ATOM 1123 C C . LEU A 1 144 ? -5.291 -0.401 -2.208 1.00 98.25 144 LEU A C 1
ATOM 1125 O O . LEU A 1 144 ? -4.787 -1.384 -2.739 1.00 98.25 144 LEU A O 1
ATOM 1129 N N . THR A 1 145 ? -4.564 0.532 -1.587 1.00 98.12 145 THR A N 1
ATOM 1130 C CA . THR A 1 145 ? -3.107 0.427 -1.409 1.00 98.12 145 THR A CA 1
ATOM 1131 C C . THR A 1 145 ? -2.747 -0.559 -0.301 1.00 98.12 145 THR A C 1
ATOM 1133 O O . THR A 1 145 ? -1.854 -1.384 -0.469 1.00 98.12 145 THR A O 1
ATOM 1136 N N . VAL A 1 146 ? -3.427 -0.482 0.845 1.00 97.81 146 VAL A N 1
ATOM 1137 C CA . VAL A 1 146 ? -3.062 -1.291 2.017 1.00 97.81 146 VAL A CA 1
ATOM 1138 C C . VAL A 1 146 ? -3.603 -2.720 1.957 1.00 97.81 146 VAL A C 1
ATOM 1140 O O . VAL A 1 146 ? -3.022 -3.618 2.557 1.00 97.81 146 VAL A O 1
ATOM 1143 N N . LEU A 1 147 ? -4.686 -2.960 1.210 1.00 97.62 147 LEU A N 1
ATOM 1144 C CA . LEU A 1 147 ? -5.295 -4.287 1.106 1.00 97.62 147 LEU A CA 1
ATOM 1145 C C . LEU A 1 147 ? -4.328 -5.354 0.547 1.00 97.62 147 LEU A C 1
ATOM 1147 O O . LEU A 1 147 ? -4.187 -6.392 1.195 1.00 97.62 147 LEU A O 1
ATOM 1151 N N . PRO A 1 148 ? -3.617 -5.132 -0.579 1.00 96.81 148 PRO A N 1
ATOM 1152 C CA . PRO A 1 148 ? -2.585 -6.061 -1.034 1.00 96.81 148 PRO A CA 1
ATOM 1153 C C . PRO A 1 148 ? -1.425 -6.223 -0.046 1.00 96.81 148 PRO A C 1
ATOM 1155 O O . PRO A 1 148 ? -0.911 -7.325 0.125 1.00 96.81 148 PRO A O 1
ATOM 1158 N N . GLN A 1 149 ? -1.026 -5.137 0.622 1.00 95.44 149 GLN A N 1
ATOM 1159 C CA . GLN A 1 149 ? 0.126 -5.124 1.530 1.00 95.44 149 GLN A CA 1
ATOM 1160 C C . GLN A 1 149 ? -0.083 -6.023 2.756 1.00 95.44 149 GLN A C 1
ATOM 1162 O O . GLN A 1 149 ? 0.880 -6.589 3.271 1.00 95.44 149 GLN A O 1
ATOM 1167 N N . GLU A 1 150 ? -1.329 -6.197 3.207 1.00 95.44 150 GLU A N 1
ATOM 1168 C CA . GLU A 1 150 ? -1.630 -7.018 4.383 1.00 95.44 150 GLU A CA 1
ATOM 1169 C C . GLU A 1 150 ? -1.784 -8.523 4.088 1.00 95.44 150 GLU A C 1
ATOM 1171 O O . GLU A 1 150 ? -1.843 -9.313 5.029 1.00 95.44 150 GLU A O 1
ATOM 1176 N N . ILE A 1 151 ? -1.788 -8.971 2.822 1.00 93.19 151 ILE A N 1
ATOM 1177 C CA . ILE A 1 151 ? -1.924 -10.409 2.488 1.00 93.19 151 ILE A CA 1
ATOM 1178 C C . ILE A 1 151 ? -0.799 -11.239 3.116 1.00 93.19 151 ILE A C 1
ATOM 1180 O O . ILE A 1 151 ? -1.049 -12.301 3.694 1.00 93.19 151 ILE A O 1
ATOM 1184 N N . ASP A 1 152 ? 0.433 -10.742 2.998 1.00 87.25 152 ASP A N 1
ATOM 1185 C CA . ASP A 1 152 ? 1.650 -11.410 3.469 1.00 87.25 152 ASP A CA 1
ATOM 1186 C C . ASP A 1 152 ? 2.154 -10.819 4.803 1.00 87.25 152 ASP A C 1
ATOM 1188 O O . ASP A 1 152 ? 3.273 -11.088 5.247 1.00 87.25 152 ASP A O 1
ATOM 1192 N N . SER A 1 153 ? 1.311 -10.029 5.480 1.00 89.50 153 SER A N 1
ATOM 1193 C CA . SER A 1 153 ? 1.596 -9.459 6.797 1.00 89.50 153 SER A CA 1
ATOM 1194 C C . SER A 1 153 ? 1.764 -10.563 7.836 1.00 89.50 153 SER A C 1
ATOM 1196 O O . SER A 1 153 ? 0.861 -11.356 8.090 1.00 89.50 153 SER A O 1
ATOM 1198 N N . SER A 1 154 ? 2.915 -10.589 8.510 1.00 85.19 154 SER A N 1
ATOM 1199 C CA . SER A 1 154 ? 3.189 -11.561 9.580 1.00 85.19 154 SER A CA 1
ATOM 1200 C C . SER A 1 154 ? 2.280 -11.385 10.803 1.00 85.19 154 SER A C 1
ATOM 1202 O O . SER A 1 154 ? 2.115 -12.313 11.600 1.00 85.19 154 SER A O 1
ATOM 1204 N N . SER A 1 155 ? 1.681 -10.199 10.951 1.00 86.50 155 SER A N 1
ATOM 1205 C CA . SER A 1 155 ? 0.726 -9.892 12.018 1.00 86.50 155 SER A CA 1
ATOM 1206 C C . SER A 1 155 ? -0.642 -10.535 11.777 1.00 86.50 155 SER A C 1
ATOM 1208 O O . SER A 1 155 ? -1.297 -10.972 12.731 1.00 86.50 155 SER A O 1
ATOM 1210 N N . LEU A 1 156 ? -1.031 -10.667 10.506 1.00 85.56 156 LEU A N 1
ATOM 1211 C CA . LEU A 1 156 ? -2.283 -11.256 10.074 1.00 85.56 156 LEU A CA 1
ATOM 1212 C C . LEU A 1 156 ? -2.054 -12.750 9.814 1.00 85.56 156 LEU A C 1
ATOM 1214 O O . LEU A 1 156 ? -1.509 -13.161 8.794 1.00 85.56 156 LEU A O 1
ATOM 1218 N N . LYS A 1 157 ? -2.438 -13.600 10.773 1.00 84.69 157 LYS A N 1
ATOM 1219 C CA . LYS A 1 157 ? -2.185 -15.056 10.746 1.00 84.69 157 LYS A CA 1
ATOM 1220 C C . LYS A 1 157 ? -3.078 -15.804 9.741 1.00 84.69 157 LYS A C 1
ATOM 1222 O O . LYS A 1 157 ? -3.779 -16.746 10.109 1.00 84.69 157 LYS A O 1
ATOM 1227 N N . LEU A 1 158 ? -3.069 -15.391 8.475 1.00 90.75 158 LEU A N 1
ATOM 1228 C CA . LEU A 1 158 ? -3.792 -16.056 7.395 1.00 90.75 158 LEU A CA 1
ATOM 1229 C C . LEU A 1 158 ? -3.159 -17.419 7.084 1.00 90.75 158 LEU A C 1
ATOM 1231 O O . LEU A 1 158 ? -1.940 -17.595 7.151 1.00 90.75 158 LEU A O 1
ATOM 1235 N N . GLY A 1 159 ? -3.994 -18.396 6.739 1.00 91.69 159 GLY A N 1
ATOM 1236 C CA . GLY A 1 159 ? -3.533 -19.668 6.184 1.00 91.69 159 GLY A CA 1
ATOM 1237 C C . GLY A 1 159 ? -3.170 -19.528 4.705 1.00 91.69 159 GLY A C 1
ATOM 1238 O O . GLY A 1 159 ? -3.729 -18.684 4.009 1.00 91.69 159 GLY A O 1
ATOM 1239 N N . GLU A 1 160 ? -2.285 -20.393 4.208 1.00 91.94 160 GLU A N 1
ATOM 1240 C CA . GLU A 1 160 ? -1.804 -20.335 2.818 1.00 91.94 160 GLU A CA 1
ATOM 1241 C C . GLU A 1 160 ? -2.935 -20.448 1.789 1.00 91.94 160 GLU A C 1
ATOM 1243 O O . GLU A 1 160 ? -3.023 -19.641 0.870 1.00 91.94 160 GLU A O 1
ATOM 1248 N N . ASN A 1 161 ? -3.879 -21.371 2.007 1.00 93.25 161 ASN A N 1
ATOM 1249 C CA . ASN A 1 161 ? -5.048 -21.521 1.135 1.00 93.25 161 ASN A CA 1
ATOM 1250 C C . ASN A 1 161 ? -5.854 -20.219 1.038 1.00 93.25 161 ASN A C 1
ATOM 1252 O O . ASN A 1 161 ? -6.268 -19.822 -0.046 1.00 93.25 161 ASN A O 1
ATOM 1256 N N . ARG A 1 162 ? -6.033 -19.525 2.171 1.00 92.88 162 ARG A N 1
ATOM 1257 C CA . ARG A 1 162 ? -6.770 -18.262 2.206 1.00 92.88 162 ARG A CA 1
ATOM 1258 C C . ARG A 1 162 ? -6.006 -17.149 1.488 1.00 92.88 162 ARG A C 1
ATOM 1260 O O . ARG A 1 162 ? -6.629 -16.362 0.784 1.00 92.88 162 ARG A O 1
ATOM 1267 N N . ARG A 1 163 ? -4.675 -17.090 1.622 1.00 93.94 163 ARG A N 1
ATOM 1268 C CA . ARG A 1 163 ? -3.844 -16.143 0.858 1.00 93.94 163 ARG A CA 1
ATOM 1269 C C . ARG A 1 163 ? -4.013 -16.337 -0.647 1.00 93.94 163 ARG A C 1
ATOM 1271 O O . ARG A 1 163 ? -4.228 -15.359 -1.355 1.00 93.94 163 ARG A O 1
ATOM 1278 N N . GLU A 1 164 ? -3.978 -17.574 -1.132 1.00 93.44 164 GLU A N 1
ATOM 1279 C CA . GLU A 1 164 ? -4.135 -17.854 -2.566 1.00 93.44 164 GLU A CA 1
ATOM 1280 C C . GLU A 1 164 ? -5.553 -17.568 -3.090 1.00 93.44 164 GLU A C 1
ATOM 1282 O O . GLU A 1 164 ? -5.706 -17.050 -4.202 1.00 93.44 164 GLU A O 1
ATOM 1287 N N . GLU A 1 165 ? -6.592 -17.813 -2.284 1.00 93.56 165 GLU A N 1
ATOM 1288 C CA . GLU A 1 165 ? -7.962 -17.371 -2.591 1.00 93.56 165 GLU A CA 1
ATOM 1289 C C . GLU A 1 165 ? -8.033 -15.848 -2.767 1.00 93.56 165 GLU A C 1
ATOM 1291 O O . GLU A 1 165 ? -8.552 -15.365 -3.773 1.00 93.56 165 GLU A O 1
ATOM 1296 N N . ILE A 1 166 ? -7.464 -15.091 -1.824 1.00 94.12 166 ILE A N 1
ATOM 1297 C CA . ILE A 1 166 ? -7.456 -13.624 -1.866 1.00 94.12 166 ILE A CA 1
ATOM 1298 C C . ILE A 1 166 ? -6.663 -13.121 -3.073 1.00 94.12 166 ILE A C 1
ATOM 1300 O O . ILE A 1 166 ? -7.148 -12.262 -3.802 1.00 94.12 166 ILE A O 1
ATOM 1304 N N . LYS A 1 167 ? -5.469 -13.665 -3.343 1.00 93.81 167 LYS A N 1
ATOM 1305 C CA . LYS A 1 167 ? -4.683 -13.290 -4.533 1.00 93.81 167 LYS A CA 1
ATOM 1306 C C . LYS A 1 167 ? -5.463 -13.543 -5.823 1.00 93.81 167 LYS A C 1
ATOM 1308 O O . LYS A 1 167 ? -5.371 -12.757 -6.764 1.00 93.81 167 LYS A O 1
ATOM 1313 N N . THR A 1 168 ? -6.251 -14.616 -5.873 1.00 94.19 168 THR A N 1
ATOM 1314 C CA . THR A 1 168 ? -7.136 -14.906 -7.009 1.00 94.19 168 THR A CA 1
ATOM 1315 C C . THR A 1 168 ? -8.260 -13.875 -7.130 1.00 94.19 168 THR A C 1
ATOM 1317 O O . THR A 1 168 ? -8.524 -13.398 -8.233 1.00 94.19 168 THR A O 1
ATOM 1320 N N . GLU A 1 169 ? -8.868 -13.468 -6.014 1.00 94.25 169 GLU A N 1
ATOM 1321 C CA . GLU A 1 169 ? -9.863 -12.389 -5.984 1.00 94.25 169 GLU A CA 1
ATOM 1322 C C . GLU A 1 169 ? -9.267 -11.045 -6.434 1.00 94.25 169 GLU A C 1
ATOM 1324 O O . GLU A 1 169 ? -9.878 -10.346 -7.243 1.00 94.25 169 GLU A O 1
ATOM 1329 N N . LEU A 1 170 ? -8.055 -10.697 -5.991 1.00 95.81 170 LEU A N 1
ATOM 1330 C CA . LEU A 1 170 ? -7.379 -9.477 -6.438 1.00 95.81 170 LEU A CA 1
ATOM 1331 C C . LEU A 1 170 ? -7.104 -9.510 -7.942 1.00 95.81 170 LEU A C 1
ATOM 1333 O O . LEU A 1 170 ? -7.458 -8.563 -8.634 1.00 95.81 170 LEU A O 1
ATOM 1337 N N . ARG A 1 171 ? -6.577 -10.614 -8.488 1.00 95.62 171 ARG A N 1
ATOM 1338 C CA . ARG A 1 171 ? -6.400 -10.764 -9.948 1.00 95.62 171 ARG A CA 1
ATOM 1339 C C . ARG A 1 171 ? -7.711 -10.569 -10.710 1.00 95.62 171 ARG A C 1
ATOM 1341 O O . ARG A 1 171 ? -7.719 -9.909 -11.743 1.00 95.62 171 ARG A O 1
ATOM 1348 N N . ALA A 1 172 ? -8.824 -11.089 -10.190 1.00 95.75 172 ALA A N 1
ATOM 1349 C CA . ALA A 1 172 ? -10.137 -10.919 -10.812 1.00 95.75 172 ALA A CA 1
ATOM 1350 C C . ALA A 1 172 ? -10.634 -9.459 -10.807 1.00 95.75 172 ALA A C 1
ATOM 1352 O O . ALA A 1 172 ? -11.379 -9.074 -11.703 1.00 95.75 172 ALA A O 1
ATOM 1353 N N . ASN A 1 173 ? -10.210 -8.641 -9.836 1.00 96.38 173 ASN A N 1
ATOM 1354 C CA . ASN A 1 173 ? -10.591 -7.227 -9.712 1.00 96.38 173 ASN A CA 1
ATOM 1355 C C . ASN A 1 173 ? -9.516 -6.250 -10.243 1.00 96.38 173 ASN A C 1
ATOM 1357 O O . ASN A 1 173 ? -9.711 -5.035 -10.198 1.00 96.38 173 ASN A O 1
ATOM 1361 N N . ALA A 1 174 ? -8.386 -6.747 -10.756 1.00 96.00 174 ALA A N 1
ATOM 1362 C CA . ALA A 1 174 ? -7.252 -5.932 -11.203 1.00 96.00 174 ALA A CA 1
ATOM 1363 C C . ALA A 1 174 ? -7.628 -4.912 -12.293 1.00 96.00 174 ALA A C 1
ATOM 1365 O O . ALA A 1 174 ? -7.138 -3.779 -12.291 1.00 96.00 174 ALA A O 1
ATOM 1366 N N . GLN A 1 175 ? -8.533 -5.290 -13.199 1.00 95.69 175 GLN A N 1
ATOM 1367 C CA . GLN A 1 175 ? -9.004 -4.412 -14.272 1.00 95.69 175 GLN A CA 1
ATOM 1368 C C . GLN A 1 175 ? -9.855 -3.256 -13.741 1.00 95.69 175 GLN A C 1
ATOM 1370 O O . GLN A 1 175 ? -9.654 -2.118 -14.165 1.00 95.69 175 GLN A O 1
ATOM 1375 N N . ASP A 1 176 ? -10.738 -3.516 -12.773 1.00 96.25 176 ASP A N 1
ATOM 1376 C CA . ASP A 1 176 ? -11.570 -2.483 -12.147 1.00 96.25 176 ASP A CA 1
ATOM 1377 C C . ASP A 1 176 ? -10.704 -1.458 -11.402 1.00 96.25 176 ASP A C 1
ATOM 1379 O O . ASP A 1 176 ? -10.914 -0.249 -11.530 1.00 96.25 176 ASP A O 1
ATOM 1383 N N . VAL A 1 177 ? -9.675 -1.924 -10.682 1.00 97.50 177 VAL A N 1
ATOM 1384 C CA . VAL A 1 177 ? -8.705 -1.038 -10.020 1.00 97.50 177 VAL A CA 1
ATOM 1385 C C . VAL A 1 177 ? -7.905 -0.237 -11.039 1.00 97.50 177 VAL A C 1
ATOM 1387 O O . VAL A 1 177 ? -7.780 0.977 -10.899 1.00 97.50 177 VAL A O 1
ATOM 1390 N N . THR A 1 178 ? -7.405 -0.875 -12.097 1.00 96.81 178 THR A N 1
ATOM 1391 C CA . THR A 1 178 ? -6.637 -0.190 -13.149 1.00 96.81 178 THR A CA 1
ATOM 1392 C C . THR A 1 178 ? -7.474 0.885 -13.841 1.00 96.81 178 THR A C 1
ATOM 1394 O O . THR A 1 178 ? -6.985 1.992 -14.079 1.00 96.81 178 THR A O 1
ATOM 1397 N N . PHE A 1 179 ? -8.747 0.598 -14.120 1.00 96.19 179 PHE A N 1
ATOM 1398 C CA . PHE A 1 179 ? -9.680 1.568 -14.681 1.00 96.19 179 PHE A CA 1
ATOM 1399 C C . PHE A 1 179 ? -9.911 2.741 -13.723 1.00 96.19 179 PHE A C 1
ATOM 1401 O O . PHE A 1 179 ? -9.766 3.893 -14.125 1.00 96.19 179 PHE A O 1
ATOM 1408 N N . PHE A 1 180 ? -10.185 2.464 -12.446 1.00 96.75 180 PHE A N 1
ATOM 1409 C CA . PHE A 1 180 ? -10.341 3.503 -11.429 1.00 96.75 180 PHE A CA 1
ATOM 1410 C C . PHE A 1 180 ? -9.101 4.409 -11.329 1.00 96.75 180 PHE A C 1
ATOM 1412 O O . PHE A 1 180 ? -9.222 5.632 -11.389 1.00 96.75 180 PHE A O 1
ATOM 1419 N N . LEU A 1 181 ? -7.900 3.828 -11.252 1.00 97.25 181 LEU A N 1
ATOM 1420 C CA . LEU A 1 181 ? -6.652 4.591 -11.161 1.00 97.25 181 LEU A CA 1
ATOM 1421 C C . LEU A 1 181 ? -6.389 5.429 -12.419 1.00 97.25 181 LEU A C 1
ATOM 1423 O O . LEU A 1 181 ? -5.918 6.563 -12.313 1.00 97.25 181 LEU A O 1
ATOM 1427 N N . LYS A 1 182 ? -6.741 4.914 -13.604 1.00 96.00 182 LYS A N 1
ATOM 1428 C CA . LYS A 1 182 ? -6.674 5.665 -14.864 1.00 96.00 182 LYS A CA 1
ATOM 1429 C C . LYS A 1 182 ? -7.582 6.896 -14.839 1.00 96.00 182 LYS A C 1
ATOM 1431 O O . LYS A 1 182 ? -7.131 7.980 -15.203 1.00 96.00 182 LYS A O 1
ATOM 1436 N N . GLU A 1 183 ? -8.824 6.759 -14.381 1.00 95.19 183 GLU A N 1
ATOM 1437 C CA . GLU A 1 183 ? -9.747 7.895 -14.245 1.00 95.19 183 GLU A CA 1
ATOM 1438 C C . GLU A 1 183 ? -9.219 8.938 -13.245 1.00 95.19 183 GLU A C 1
ATOM 1440 O O . GLU A 1 183 ? -9.295 10.147 -13.495 1.00 95.19 183 GLU A O 1
ATOM 1445 N N . CYS A 1 184 ? -8.595 8.491 -12.148 1.00 94.19 184 CYS A N 1
ATOM 1446 C CA . CYS A 1 184 ? -7.954 9.388 -11.189 1.00 94.19 184 CYS A CA 1
ATOM 1447 C C . CYS A 1 184 ? -6.779 10.171 -11.799 1.00 94.19 184 CYS A C 1
ATOM 1449 O O . CYS A 1 184 ? -6.658 11.363 -11.526 1.00 94.19 184 CYS A O 1
ATOM 1451 N N . ILE A 1 185 ? -5.939 9.548 -12.637 1.00 93.50 185 ILE A N 1
ATOM 1452 C CA . ILE A 1 185 ? -4.847 10.243 -13.350 1.00 93.50 185 ILE A CA 1
ATOM 1453 C C . ILE A 1 185 ? -5.399 11.244 -14.366 1.00 93.50 185 ILE A C 1
ATOM 1455 O O . ILE A 1 185 ? -4.942 12.385 -14.418 1.00 93.50 185 ILE A O 1
ATOM 1459 N N . ASN A 1 186 ? -6.409 10.850 -15.144 1.00 92.81 186 ASN A N 1
ATOM 1460 C CA . ASN A 1 186 ? -7.013 11.710 -16.168 1.00 92.81 186 ASN A CA 1
ATOM 1461 C C . ASN A 1 186 ? -7.688 12.958 -15.580 1.00 92.81 186 ASN A C 1
ATOM 1463 O O . ASN A 1 186 ? -7.867 13.959 -16.273 1.00 92.81 186 ASN A O 1
ATOM 1467 N N . SER A 1 187 ? -8.025 12.920 -14.292 1.00 90.81 187 SER A N 1
ATOM 1468 C CA . SER A 1 187 ? -8.584 14.053 -13.554 1.00 90.81 187 SER A CA 1
ATOM 1469 C C . SER A 1 187 ? -7.546 15.131 -13.194 1.00 90.81 187 SER A C 1
ATOM 1471 O O . SER A 1 187 ? -7.900 16.095 -12.519 1.00 90.81 187 SER A O 1
ATOM 1473 N N . ASN A 1 188 ? -6.289 15.001 -13.643 1.00 83.19 188 ASN A N 1
ATOM 1474 C CA . ASN A 1 188 ? -5.162 15.887 -13.320 1.00 83.19 188 ASN A CA 1
ATOM 1475 C C . ASN A 1 188 ? -4.956 16.039 -11.801 1.00 83.19 188 ASN A C 1
ATOM 1477 O O . ASN A 1 188 ? -5.170 17.118 -11.236 1.00 83.19 188 ASN A O 1
ATOM 1481 N N . PRO A 1 189 ? -4.570 14.950 -11.113 1.00 87.56 189 PRO A N 1
ATOM 1482 C CA . PRO A 1 189 ? -4.427 14.946 -9.669 1.00 87.56 189 PRO A CA 1
ATOM 1483 C C . PRO A 1 189 ? -3.306 15.888 -9.221 1.00 87.56 189 PRO A C 1
ATOM 1485 O O . PRO A 1 189 ? -2.290 16.056 -9.894 1.00 87.56 189 PRO A O 1
ATOM 1488 N N . ASN A 1 190 ? -3.454 16.456 -8.023 1.00 91.62 190 ASN A N 1
ATOM 1489 C CA . ASN A 1 190 ? -2.321 17.091 -7.354 1.00 91.62 190 ASN A CA 1
ATOM 1490 C C . ASN A 1 190 ? -1.260 16.039 -6.975 1.00 91.62 190 ASN A C 1
ATOM 1492 O O . ASN A 1 190 ? -1.527 14.834 -6.964 1.00 91.62 190 ASN A O 1
ATOM 1496 N N . SER A 1 191 ? -0.067 16.490 -6.591 1.00 92.69 191 SER A N 1
ATOM 1497 C CA . SER A 1 191 ? 1.058 15.587 -6.340 1.00 92.69 191 SER A CA 1
ATOM 1498 C C . SER A 1 191 ? 0.821 14.571 -5.214 1.00 92.69 191 SER A C 1
ATOM 1500 O O . SER A 1 191 ? 1.361 13.473 -5.268 1.00 92.69 191 SER A O 1
ATOM 1502 N N . GLN A 1 192 ? -0.004 14.889 -4.211 1.00 91.38 192 GLN A N 1
ATOM 1503 C CA . GLN A 1 192 ? -0.327 13.955 -3.123 1.00 91.38 192 GLN A CA 1
ATOM 1504 C C . GLN A 1 192 ? -1.250 12.827 -3.593 1.00 91.38 192 GLN A C 1
ATOM 1506 O O . GLN A 1 192 ? -1.081 11.672 -3.207 1.00 91.38 192 GLN A O 1
ATOM 1511 N N . ILE A 1 193 ? -2.217 13.146 -4.453 1.00 93.12 193 ILE A N 1
ATOM 1512 C CA . ILE A 1 193 ? -3.099 12.144 -5.053 1.00 93.12 193 ILE A CA 1
ATOM 1513 C C . ILE A 1 193 ? -2.315 11.305 -6.069 1.00 93.12 193 ILE A C 1
ATOM 1515 O O . ILE A 1 193 ? -2.417 10.082 -6.039 1.00 93.12 193 ILE A O 1
ATOM 1519 N N . ALA A 1 194 ? -1.479 11.931 -6.902 1.00 96.31 194 ALA A N 1
ATOM 1520 C CA . ALA A 1 194 ? -0.594 11.227 -7.831 1.00 96.31 194 ALA A CA 1
ATOM 1521 C C . ALA A 1 194 ? 0.321 10.226 -7.102 1.00 96.31 194 ALA A C 1
ATOM 1523 O O . ALA A 1 194 ? 0.432 9.075 -7.521 1.00 96.31 194 ALA A O 1
ATOM 1524 N N . LEU A 1 195 ? 0.887 10.622 -5.955 1.00 96.50 195 LEU A N 1
ATOM 1525 C CA . LEU A 1 195 ? 1.680 9.743 -5.094 1.00 96.50 195 LEU A CA 1
ATOM 1526 C C . LEU A 1 195 ? 0.883 8.511 -4.649 1.00 96.50 195 LEU A C 1
ATOM 1528 O O . LEU A 1 195 ? 1.378 7.388 -4.736 1.00 96.50 195 LEU A O 1
ATOM 1532 N N . LYS A 1 196 ? -0.355 8.708 -4.182 1.00 95.94 196 LYS A N 1
ATOM 1533 C CA . LYS A 1 196 ? -1.230 7.607 -3.754 1.00 95.94 196 LYS A CA 1
ATOM 1534 C C . LYS A 1 196 ? -1.617 6.686 -4.905 1.00 95.94 196 LYS A C 1
ATOM 1536 O O . LYS A 1 196 ? -1.653 5.480 -4.709 1.00 95.94 196 LYS A O 1
ATOM 1541 N N . ILE A 1 197 ? -1.870 7.230 -6.094 1.00 98.12 197 ILE A N 1
ATOM 1542 C CA . ILE A 1 197 ? -2.180 6.433 -7.286 1.00 98.12 197 ILE A CA 1
ATOM 1543 C C . ILE A 1 197 ? -1.009 5.510 -7.637 1.00 98.12 197 ILE A C 1
ATOM 1545 O O . ILE A 1 197 ? -1.221 4.313 -7.832 1.00 98.12 197 ILE A O 1
ATOM 1549 N N . ILE A 1 198 ? 0.215 6.050 -7.675 1.00 98.44 198 ILE A N 1
ATOM 1550 C CA . ILE A 1 198 ? 1.413 5.256 -7.966 1.00 98.44 198 ILE A CA 1
ATOM 1551 C C . ILE A 1 198 ? 1.597 4.180 -6.890 1.00 98.44 198 ILE A C 1
ATOM 1553 O O . ILE A 1 198 ? 1.697 3.008 -7.230 1.00 98.44 198 ILE A O 1
ATOM 1557 N N . LYS A 1 199 ? 1.542 4.541 -5.599 1.00 98.06 199 LYS A N 1
ATOM 1558 C CA . LYS A 1 199 ? 1.676 3.576 -4.490 1.00 98.06 199 LYS A CA 1
ATOM 1559 C C . LYS A 1 199 ? 0.613 2.477 -4.519 1.00 98.06 199 LYS A C 1
ATOM 1561 O O . LYS A 1 199 ? 0.936 1.316 -4.269 1.00 98.06 199 LYS A O 1
ATOM 1566 N N . CYS A 1 200 ? -0.626 2.828 -4.863 1.00 98.38 200 CYS A N 1
ATOM 1567 C CA . CYS A 1 200 ? -1.696 1.860 -5.060 1.00 98.38 200 CYS A CA 1
ATOM 1568 C C . CYS A 1 200 ? -1.308 0.873 -6.162 1.00 98.38 200 CYS A C 1
ATOM 1570 O O . CYS A 1 200 ? -1.267 -0.325 -5.907 1.00 98.38 200 CYS A O 1
ATOM 1572 N N . MET A 1 201 ? -0.941 1.349 -7.353 1.00 98.19 201 MET A N 1
ATOM 1573 C CA . MET A 1 201 ? -0.523 0.467 -8.447 1.00 98.19 201 MET A CA 1
ATOM 1574 C C . MET A 1 201 ? 0.673 -0.416 -8.057 1.00 98.19 201 MET A C 1
ATOM 1576 O O . MET A 1 201 ? 0.625 -1.627 -8.265 1.00 98.19 201 MET A O 1
ATOM 1580 N N . THR A 1 202 ? 1.698 0.153 -7.414 1.00 98.06 202 THR A N 1
ATOM 1581 C CA . THR A 1 202 ? 2.871 -0.590 -6.928 1.00 98.06 202 THR A CA 1
ATOM 1582 C C . THR A 1 202 ? 2.468 -1.752 -6.019 1.00 98.06 202 THR A C 1
ATOM 1584 O O . THR A 1 202 ? 2.932 -2.871 -6.224 1.00 98.06 202 THR A O 1
ATOM 1587 N N . SER A 1 203 ? 1.560 -1.529 -5.061 1.00 97.69 203 SER A N 1
ATOM 1588 C CA . SER A 1 203 ? 1.109 -2.589 -4.142 1.00 97.69 203 SER A CA 1
ATOM 1589 C C . SER A 1 203 ? 0.405 -3.751 -4.858 1.00 97.69 203 SER A C 1
ATOM 1591 O O . SER A 1 203 ? 0.588 -4.910 -4.489 1.00 97.69 203 SER A O 1
ATOM 1593 N N . TRP A 1 204 ? -0.348 -3.465 -5.924 1.00 97.75 204 TRP A N 1
ATOM 1594 C CA . TRP A 1 204 ? -1.032 -4.478 -6.735 1.00 97.75 204 TRP A CA 1
ATOM 1595 C C . TRP A 1 204 ? -0.065 -5.259 -7.633 1.00 97.75 204 TRP A C 1
ATOM 1597 O O . TRP A 1 204 ? -0.251 -6.459 -7.859 1.00 97.75 204 TRP A O 1
ATOM 1607 N N . ILE A 1 205 ? 0.985 -4.598 -8.124 1.00 95.88 205 ILE A N 1
ATOM 1608 C CA . ILE A 1 205 ? 2.066 -5.240 -8.880 1.00 95.88 205 ILE A CA 1
ATOM 1609 C C . ILE A 1 205 ? 2.852 -6.192 -7.970 1.00 95.88 205 ILE A C 1
ATOM 1611 O O . ILE A 1 205 ? 3.055 -7.343 -8.341 1.00 9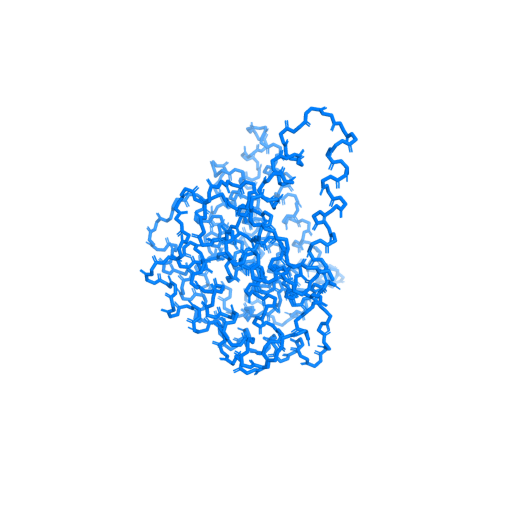5.88 205 ILE A O 1
ATOM 1615 N N . GLN A 1 206 ? 3.214 -5.763 -6.757 1.00 94.56 206 GLN A N 1
ATOM 1616 C CA . GLN A 1 206 ? 4.009 -6.559 -5.807 1.00 94.56 206 GLN A CA 1
ATOM 1617 C C . GLN A 1 206 ? 3.365 -7.904 -5.445 1.00 94.56 206 GLN A C 1
ATOM 1619 O O . GLN A 1 206 ? 4.060 -8.911 -5.324 1.00 94.56 206 GLN A O 1
ATOM 1624 N N . VAL A 1 207 ? 2.034 -7.956 -5.335 1.00 93.69 207 VAL A N 1
ATOM 1625 C CA . VAL A 1 207 ? 1.301 -9.212 -5.082 1.00 93.69 207 VAL A CA 1
ATOM 1626 C C . VAL A 1 207 ? 0.987 -10.005 -6.358 1.00 93.69 207 VAL A C 1
ATOM 1628 O O . VAL A 1 207 ? 0.243 -10.990 -6.316 1.00 93.69 207 VAL A O 1
ATOM 1631 N N . LYS A 1 208 ? 1.532 -9.587 -7.509 1.00 93.62 208 LYS A N 1
ATOM 1632 C CA . LYS A 1 208 ? 1.317 -10.196 -8.831 1.00 93.62 208 LYS A CA 1
ATOM 1633 C C . LYS A 1 208 ? -0.172 -10.284 -9.193 1.00 93.62 208 LYS A C 1
ATOM 1635 O O . LYS A 1 208 ? -0.634 -11.297 -9.733 1.00 93.62 208 LYS A O 1
ATOM 1640 N N . ALA A 1 209 ? -0.937 -9.247 -8.836 1.00 94.19 209 ALA A N 1
ATOM 1641 C CA . ALA A 1 209 ? -2.342 -9.121 -9.221 1.00 94.19 209 ALA A CA 1
ATOM 1642 C C . ALA A 1 209 ? -2.494 -8.526 -10.628 1.00 94.19 209 ALA A C 1
ATOM 1644 O O . ALA A 1 209 ? -3.395 -8.927 -11.361 1.00 94.19 209 ALA A O 1
ATOM 1645 N N . ILE A 1 210 ? -1.599 -7.609 -11.009 1.00 93.94 210 ILE A N 1
ATOM 1646 C CA . ILE A 1 210 ? -1.545 -7.026 -12.356 1.00 93.94 210 ILE A CA 1
ATOM 1647 C C . ILE A 1 210 ? -0.805 -7.976 -13.297 1.00 93.94 210 ILE A C 1
ATOM 1649 O O . ILE A 1 210 ? 0.300 -8.429 -12.991 1.00 93.94 210 ILE A O 1
ATOM 1653 N N . SER A 1 211 ? -1.396 -8.268 -14.457 1.00 90.56 211 SER A N 1
ATOM 1654 C CA . SER A 1 211 ? -0.728 -9.076 -15.476 1.00 90.56 211 SER A CA 1
ATOM 1655 C C . SER A 1 211 ? 0.373 -8.268 -16.150 1.00 90.56 211 SER A C 1
ATOM 1657 O O . SER A 1 211 ? 0.158 -7.139 -16.590 1.00 90.56 211 SER A O 1
ATOM 1659 N N . ILE A 1 212 ? 1.545 -8.876 -16.328 1.00 88.50 212 ILE A N 1
ATOM 1660 C CA . ILE A 1 212 ? 2.666 -8.218 -17.003 1.00 88.50 212 ILE A CA 1
ATOM 1661 C C . ILE A 1 212 ? 2.328 -7.823 -18.453 1.00 88.50 212 ILE A C 1
ATOM 1663 O O . ILE A 1 212 ? 2.862 -6.855 -18.980 1.00 88.50 212 ILE A O 1
ATOM 1667 N N . GLN A 1 213 ? 1.385 -8.523 -19.092 1.00 88.94 213 GLN A N 1
ATOM 1668 C CA . GLN A 1 213 ? 0.907 -8.204 -20.442 1.00 88.94 213 GLN A CA 1
ATOM 1669 C C . GLN A 1 213 ? 0.125 -6.883 -20.512 1.00 88.94 213 GLN A C 1
ATOM 1671 O O . GLN A 1 213 ? 0.010 -6.299 -21.585 1.00 88.94 213 GLN A O 1
ATOM 1676 N N . GLU A 1 214 ? -0.404 -6.401 -19.386 1.00 89.56 214 GLU A N 1
ATOM 1677 C CA . GLU A 1 214 ? -1.165 -5.149 -19.317 1.00 89.56 214 GLU A CA 1
ATOM 1678 C C . GLU A 1 214 ? -0.248 -3.923 -19.196 1.00 89.56 214 GLU A C 1
ATOM 1680 O O . GLU A 1 214 ? -0.691 -2.799 -19.441 1.00 89.56 214 GLU A O 1
ATOM 1685 N N . VAL A 1 215 ? 1.039 -4.126 -18.877 1.00 90.44 215 VAL A N 1
ATOM 1686 C CA . VAL A 1 215 ? 2.028 -3.058 -18.658 1.00 90.44 215 VAL A CA 1
ATOM 1687 C C . VAL A 1 215 ? 2.065 -2.018 -19.785 1.00 90.44 215 VAL A C 1
ATOM 1689 O O . VAL A 1 215 ? 1.971 -0.831 -19.468 1.00 90.44 215 VAL A O 1
ATOM 1692 N N . PRO A 1 216 ? 2.121 -2.389 -21.084 1.00 91.50 216 PRO A N 1
ATOM 1693 C CA . PRO A 1 216 ? 2.229 -1.407 -22.165 1.00 91.50 216 PRO A CA 1
ATOM 1694 C C . PRO A 1 216 ? 1.036 -0.451 -22.276 1.00 91.50 216 PRO A C 1
ATOM 1696 O O . PRO A 1 216 ? 1.171 0.646 -22.810 1.00 91.50 216 PRO A O 1
ATOM 1699 N N . GLN A 1 217 ? -0.143 -0.865 -21.802 1.00 91.69 217 GLN A N 1
ATOM 1700 C CA . GLN A 1 217 ? -1.383 -0.086 -21.894 1.00 91.69 217 GLN A CA 1
ATOM 1701 C C . GLN A 1 217 ? -1.778 0.551 -20.555 1.00 91.69 217 GLN A C 1
ATOM 1703 O O . GLN A 1 217 ? -2.793 1.250 -20.470 1.00 91.69 217 GLN A O 1
ATOM 1708 N N . ASN A 1 218 ? -0.995 0.322 -19.500 1.00 95.44 218 ASN A N 1
ATOM 1709 C CA . ASN A 1 218 ? -1.313 0.786 -18.163 1.00 95.44 218 ASN A CA 1
ATOM 1710 C C . ASN A 1 218 ? -0.941 2.269 -17.995 1.00 95.44 218 ASN A C 1
ATOM 1712 O O . ASN A 1 218 ? 0.231 2.649 -17.997 1.00 95.44 218 ASN A O 1
ATOM 1716 N N . ALA A 1 219 ? -1.960 3.111 -17.809 1.00 96.38 219 ALA A N 1
ATOM 1717 C CA . ALA A 1 219 ? -1.796 4.558 -17.692 1.00 96.38 219 ALA A CA 1
ATOM 1718 C C . ALA A 1 219 ? -0.941 4.979 -16.484 1.00 96.38 219 ALA A C 1
ATOM 1720 O O . ALA A 1 219 ? -0.204 5.957 -16.578 1.00 96.38 219 ALA A O 1
ATOM 1721 N N . VAL A 1 220 ? -1.011 4.243 -15.368 1.00 97.12 220 VAL A N 1
ATOM 1722 C CA . VAL A 1 220 ? -0.234 4.564 -14.162 1.00 97.12 220 VAL A CA 1
ATOM 1723 C C . VAL A 1 220 ? 1.245 4.284 -14.387 1.00 97.12 220 VAL A C 1
ATOM 1725 O O . VAL A 1 220 ? 2.077 5.100 -14.010 1.00 97.12 220 VAL A O 1
ATOM 1728 N N . ILE A 1 221 ? 1.574 3.180 -15.061 1.00 96.38 221 ILE A N 1
ATOM 1729 C CA . ILE A 1 221 ? 2.964 2.831 -15.382 1.00 96.38 221 ILE A CA 1
ATOM 1730 C C . ILE A 1 221 ? 3.551 3.838 -16.374 1.00 96.38 221 ILE A C 1
ATOM 1732 O O . ILE A 1 221 ? 4.654 4.342 -16.162 1.00 96.38 221 ILE A O 1
ATOM 1736 N N . GLY A 1 222 ? 2.794 4.195 -17.417 1.00 96.44 222 GLY A N 1
ATOM 1737 C CA . GLY A 1 222 ? 3.191 5.256 -18.344 1.00 96.44 222 GLY A CA 1
ATOM 1738 C C . GLY A 1 222 ? 3.432 6.590 -17.631 1.00 96.44 222 GLY A C 1
ATOM 1739 O O . GLY A 1 222 ? 4.430 7.258 -17.892 1.00 96.44 222 GLY A O 1
ATOM 1740 N N . PHE A 1 223 ? 2.570 6.947 -16.676 1.00 97.38 223 PHE A N 1
ATOM 1741 C CA . PHE A 1 223 ? 2.751 8.135 -15.843 1.00 97.38 223 PHE A CA 1
ATOM 1742 C C . PHE A 1 223 ? 3.999 8.043 -14.948 1.00 97.38 223 PHE A C 1
ATOM 1744 O O . PHE A 1 223 ? 4.756 9.006 -14.869 1.00 97.38 223 PHE A O 1
ATOM 1751 N N . SER A 1 224 ? 4.278 6.892 -14.324 1.00 97.94 224 SER A N 1
ATOM 1752 C CA . SER A 1 224 ? 5.510 6.680 -13.550 1.00 97.94 224 SER A CA 1
ATOM 1753 C C . SER A 1 224 ? 6.765 6.875 -14.407 1.00 97.94 224 SER A C 1
ATOM 1755 O O . SER A 1 224 ? 7.690 7.560 -13.979 1.00 97.94 224 SER A O 1
ATOM 1757 N N . LEU A 1 225 ? 6.788 6.356 -15.638 1.00 97.31 225 LEU A N 1
ATOM 1758 C CA . LEU A 1 225 ? 7.900 6.578 -16.570 1.00 97.31 225 LEU A CA 1
ATOM 1759 C C . LEU A 1 225 ? 8.062 8.059 -16.937 1.00 97.31 225 LEU A C 1
ATOM 1761 O O . LEU A 1 225 ? 9.183 8.557 -16.968 1.00 97.31 225 LEU A O 1
ATOM 1765 N N . GLN A 1 226 ? 6.962 8.785 -17.156 1.00 96.38 226 GLN A N 1
ATOM 1766 C CA . GLN A 1 226 ? 7.003 10.230 -17.417 1.00 96.38 226 GLN A CA 1
ATOM 1767 C C . GLN A 1 226 ? 7.564 11.019 -16.229 1.00 96.38 226 GLN A C 1
ATOM 1769 O O . GLN A 1 226 ? 8.375 11.921 -16.427 1.00 96.38 226 GLN A O 1
ATOM 1774 N N . VAL A 1 227 ? 7.180 10.660 -14.999 1.00 97.31 227 VAL A N 1
ATOM 1775 C CA . VAL A 1 227 ? 7.730 11.266 -13.775 1.00 97.31 227 VAL A CA 1
ATOM 1776 C C . VAL A 1 227 ? 9.245 11.062 -13.695 1.00 97.31 227 VAL A C 1
ATOM 1778 O O . VAL A 1 227 ? 9.959 12.004 -13.367 1.00 97.31 227 VAL A O 1
ATOM 1781 N N . LEU A 1 228 ? 9.740 9.868 -14.038 1.00 97.94 228 LEU A N 1
ATOM 1782 C CA . LEU A 1 228 ? 11.178 9.582 -14.083 1.00 97.94 228 LEU A CA 1
ATOM 1783 C C . LEU A 1 228 ? 11.890 10.249 -15.265 1.00 97.94 228 LEU A C 1
ATOM 1785 O O . LEU A 1 228 ? 13.090 10.449 -15.214 1.00 97.94 228 LEU A O 1
ATOM 1789 N N . GLN A 1 229 ? 11.201 10.602 -16.347 1.00 97.12 229 GLN A N 1
ATOM 1790 C CA . GLN A 1 229 ? 11.824 11.367 -17.433 1.00 97.12 229 GLN A CA 1
ATOM 1791 C C . GLN A 1 229 ? 11.960 12.853 -17.072 1.00 97.12 229 GLN A C 1
ATOM 1793 O O . GLN A 1 229 ? 12.909 13.512 -17.505 1.00 97.12 229 GLN A O 1
ATOM 1798 N N . ASP A 1 230 ? 11.054 13.383 -16.252 1.00 95.62 230 ASP A N 1
ATOM 1799 C CA . ASP A 1 230 ? 11.084 14.764 -15.785 1.00 95.62 230 ASP A CA 1
ATOM 1800 C C . ASP A 1 230 ? 12.033 14.954 -14.587 1.00 95.62 230 ASP A C 1
ATOM 1802 O O . ASP A 1 230 ? 11.682 14.722 -13.428 1.00 95.62 230 ASP A O 1
ATOM 1806 N N . HIS A 1 231 ? 13.237 15.465 -14.858 1.00 91.44 231 HIS A N 1
ATOM 1807 C CA . HIS A 1 231 ? 14.227 15.820 -13.831 1.00 91.44 231 HIS A CA 1
ATOM 1808 C C . HIS A 1 231 ? 13.723 16.870 -12.816 1.00 91.44 231 HIS A C 1
ATOM 1810 O O . HIS A 1 231 ? 14.245 16.944 -11.698 1.00 91.44 231 HIS A O 1
ATOM 1816 N N . THR A 1 232 ? 12.696 17.654 -13.166 1.00 93.38 232 THR A N 1
ATOM 1817 C CA . THR A 1 232 ? 12.087 18.669 -12.291 1.00 93.38 232 THR A CA 1
ATOM 1818 C C . THR A 1 232 ? 10.950 18.128 -11.423 1.00 93.38 232 THR A C 1
ATOM 1820 O O . THR A 1 232 ? 10.436 18.854 -10.569 1.00 93.38 232 THR A O 1
ATOM 1823 N N . SER A 1 233 ? 10.586 16.850 -11.578 1.00 95.38 233 SER A N 1
ATOM 1824 C CA . SER A 1 233 ? 9.574 16.197 -10.747 1.00 95.38 233 SER A CA 1
ATOM 1825 C C . SER A 1 233 ? 9.926 16.272 -9.258 1.00 95.38 233 SER A C 1
ATOM 1827 O O . SER A 1 233 ? 11.092 16.339 -8.864 1.00 95.38 233 SER A O 1
ATOM 1829 N N . ILE A 1 234 ? 8.914 16.289 -8.391 1.00 96.00 234 ILE A N 1
ATOM 1830 C CA . ILE A 1 234 ? 9.150 16.370 -6.944 1.00 96.00 234 ILE A CA 1
ATOM 1831 C C . ILE A 1 234 ? 9.660 15.031 -6.394 1.00 96.00 234 ILE A C 1
ATOM 1833 O O . ILE A 1 234 ? 9.210 13.970 -6.828 1.00 96.00 234 ILE A O 1
ATOM 1837 N N . ASN A 1 235 ? 10.526 15.078 -5.380 1.00 96.50 235 ASN A N 1
ATOM 1838 C CA . ASN A 1 235 ? 11.234 13.898 -4.861 1.00 96.50 235 ASN A CA 1
ATOM 1839 C C . ASN A 1 235 ? 10.296 12.761 -4.447 1.00 96.50 235 ASN A C 1
ATOM 1841 O O . ASN A 1 235 ? 10.491 11.627 -4.868 1.00 96.50 235 ASN A O 1
ATOM 1845 N N . ILE A 1 236 ? 9.208 13.070 -3.732 1.00 96.75 236 ILE A N 1
ATOM 1846 C CA . ILE A 1 236 ? 8.237 12.054 -3.293 1.00 96.75 236 ILE A CA 1
ATOM 1847 C C . ILE A 1 236 ? 7.557 11.319 -4.459 1.00 96.75 236 ILE A C 1
ATOM 1849 O O . ILE A 1 236 ? 7.211 10.150 -4.32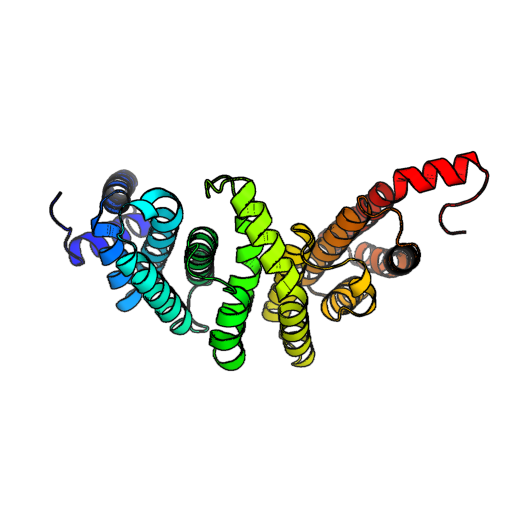1 1.00 96.75 236 ILE A O 1
ATOM 1853 N N . LEU A 1 237 ? 7.338 11.994 -5.595 1.00 97.12 237 LEU A N 1
ATOM 1854 C CA . LEU A 1 237 ? 6.763 11.362 -6.785 1.00 97.12 237 LEU A CA 1
ATOM 1855 C C . LEU A 1 237 ? 7.814 10.551 -7.526 1.00 97.12 237 LEU A C 1
ATOM 1857 O O . LEU A 1 237 ? 7.508 9.453 -7.979 1.00 97.12 237 LEU A O 1
ATOM 1861 N N . HIS A 1 238 ? 9.031 11.082 -7.623 1.00 98.19 238 HIS A N 1
ATOM 1862 C CA . HIS A 1 238 ? 10.148 10.392 -8.248 1.00 98.19 238 HIS A CA 1
ATOM 1863 C C . HIS A 1 238 ? 10.469 9.079 -7.524 1.00 98.19 238 HIS A C 1
ATOM 1865 O O . HIS A 1 238 ? 10.594 8.047 -8.172 1.00 98.19 238 HIS A O 1
ATOM 1871 N N . ASP A 1 239 ? 10.527 9.095 -6.191 1.00 98.38 239 ASP A N 1
ATOM 1872 C CA . ASP A 1 239 ? 10.756 7.909 -5.359 1.00 98.38 239 ASP A CA 1
ATOM 1873 C C . ASP A 1 239 ? 9.667 6.844 -5.560 1.00 98.38 239 ASP A C 1
ATOM 1875 O O . ASP A 1 239 ? 9.956 5.696 -5.894 1.00 98.38 239 ASP A O 1
ATOM 1879 N N . ALA A 1 240 ? 8.393 7.245 -5.492 1.00 98.31 240 ALA A N 1
ATOM 1880 C CA . ALA A 1 240 ? 7.282 6.325 -5.719 1.00 98.31 240 ALA A CA 1
ATOM 1881 C C . ALA A 1 240 ? 7.238 5.774 -7.153 1.00 98.31 240 ALA A C 1
ATOM 1883 O O . ALA A 1 240 ? 6.876 4.615 -7.362 1.00 98.31 240 ALA A O 1
ATOM 1884 N N . ALA A 1 241 ? 7.590 6.587 -8.153 1.00 98.50 241 ALA A N 1
ATOM 1885 C CA . ALA A 1 241 ? 7.697 6.132 -9.533 1.00 98.50 241 ALA A CA 1
ATOM 1886 C C . ALA A 1 241 ? 8.837 5.117 -9.692 1.00 98.50 241 ALA A C 1
ATOM 1888 O O . ALA A 1 241 ? 8.635 4.089 -10.335 1.00 98.50 241 ALA A O 1
ATOM 1889 N N . SER A 1 242 ? 9.990 5.350 -9.058 1.00 98.50 242 SER A N 1
ATOM 1890 C CA . SER A 1 242 ? 11.093 4.387 -9.012 1.00 98.50 242 SER A CA 1
ATOM 1891 C C . SER A 1 242 ? 10.674 3.071 -8.350 1.00 98.50 242 SER A C 1
ATOM 1893 O O . SER A 1 242 ? 10.916 2.017 -8.931 1.00 98.50 242 SER A O 1
ATOM 1895 N N . ASP A 1 243 ? 9.964 3.113 -7.215 1.00 98.44 243 ASP A N 1
ATOM 1896 C CA . ASP A 1 243 ? 9.400 1.916 -6.565 1.00 98.44 243 ASP A CA 1
ATOM 1897 C C . ASP A 1 243 ? 8.478 1.125 -7.498 1.00 98.44 243 ASP A C 1
ATOM 1899 O O . ASP A 1 243 ? 8.550 -0.103 -7.557 1.00 98.44 243 ASP A O 1
ATOM 1903 N N . CYS A 1 244 ? 7.610 1.827 -8.232 1.00 98.38 244 CYS A N 1
ATOM 1904 C CA . CYS A 1 244 ? 6.689 1.222 -9.190 1.00 98.38 244 CYS A CA 1
ATOM 1905 C C . CYS A 1 244 ? 7.448 0.490 -10.302 1.00 98.38 244 CYS A C 1
ATOM 1907 O O . CYS A 1 244 ? 7.183 -0.685 -10.554 1.00 98.38 244 CYS A O 1
ATOM 1909 N N . ILE A 1 245 ? 8.433 1.146 -10.927 1.00 97.88 245 ILE A N 1
ATOM 1910 C CA . ILE A 1 245 ? 9.237 0.528 -11.990 1.00 97.88 245 ILE A CA 1
ATOM 1911 C C . ILE A 1 245 ? 10.040 -0.663 -11.459 1.00 97.88 245 ILE A C 1
ATOM 1913 O O . ILE A 1 245 ? 10.023 -1.721 -12.087 1.00 97.88 245 ILE A O 1
ATOM 1917 N N . CYS A 1 246 ? 10.662 -0.548 -10.283 1.00 97.50 246 CYS A N 1
ATOM 1918 C CA . CYS A 1 246 ? 11.367 -1.670 -9.662 1.00 97.50 246 CYS A CA 1
ATOM 1919 C C . CYS A 1 246 ? 10.433 -2.850 -9.351 1.00 97.50 246 CYS A C 1
ATOM 1921 O O . CYS A 1 246 ? 10.814 -4.001 -9.538 1.00 97.50 246 CYS A O 1
ATOM 1923 N N . ALA A 1 247 ? 9.196 -2.602 -8.912 1.00 96.06 247 ALA A N 1
ATOM 1924 C CA . ALA A 1 247 ? 8.228 -3.673 -8.673 1.00 96.06 247 ALA A CA 1
ATOM 1925 C C . ALA A 1 247 ? 7.850 -4.423 -9.964 1.00 96.06 247 ALA A C 1
ATOM 1927 O O . ALA A 1 247 ? 7.666 -5.640 -9.936 1.00 96.06 247 ALA A O 1
ATOM 1928 N N . ILE A 1 248 ? 7.753 -3.720 -11.098 1.00 94.88 248 ILE A N 1
ATOM 1929 C CA . ILE A 1 248 ? 7.465 -4.342 -12.402 1.00 94.88 248 ILE A CA 1
ATOM 1930 C C . ILE A 1 248 ? 8.649 -5.192 -12.866 1.00 94.88 248 ILE A C 1
ATOM 1932 O O . ILE A 1 248 ? 8.441 -6.303 -13.351 1.00 94.88 248 ILE A O 1
ATOM 1936 N N . LEU A 1 249 ? 9.872 -4.680 -12.709 1.00 94.12 249 LEU A N 1
ATOM 1937 C CA . LEU A 1 249 ? 11.104 -5.381 -13.071 1.00 94.12 249 LEU A CA 1
ATOM 1938 C C . LEU A 1 249 ? 11.254 -6.694 -12.283 1.00 94.12 249 LEU A C 1
ATOM 1940 O O . LEU A 1 249 ? 11.351 -7.752 -12.900 1.00 94.12 249 LEU A O 1
ATOM 1944 N N . HIS A 1 250 ? 11.065 -6.667 -10.960 1.00 91.75 250 HIS A N 1
ATOM 1945 C CA . HIS A 1 250 ? 10.998 -7.890 -10.149 1.00 91.75 250 HIS A CA 1
ATOM 1946 C C . HIS A 1 250 ? 9.935 -8.886 -10.651 1.00 91.75 250 HIS A C 1
ATOM 1948 O O . HIS A 1 250 ? 10.151 -10.095 -10.672 1.00 91.75 250 HIS A O 1
ATOM 1954 N N . CYS A 1 251 ? 8.766 -8.406 -11.091 1.00 89.31 251 CYS A N 1
ATOM 1955 C CA . CYS A 1 251 ? 7.725 -9.286 -11.635 1.00 89.31 251 CYS A CA 1
ATOM 1956 C C . CYS A 1 251 ? 8.093 -9.906 -12.995 1.00 89.31 251 CYS A C 1
ATOM 1958 O O . CYS A 1 251 ? 7.518 -10.937 -13.364 1.00 89.31 251 CYS A O 1
ATOM 1960 N N . LEU A 1 252 ? 9.000 -9.284 -13.756 1.00 87.44 252 LEU A N 1
ATOM 1961 C CA . LEU A 1 252 ? 9.513 -9.822 -15.017 1.00 87.44 252 LEU A CA 1
ATOM 1962 C C . LEU A 1 252 ? 10.543 -10.924 -14.813 1.00 87.44 252 LEU A C 1
ATOM 1964 O O . LEU A 1 252 ? 10.569 -11.841 -15.632 1.00 87.44 252 LEU A O 1
ATOM 1968 N N . GLU A 1 253 ? 11.346 -10.865 -13.748 1.00 81.25 253 GLU A N 1
ATOM 1969 C CA . GLU A 1 253 ? 12.352 -11.891 -13.443 1.00 81.25 253 GLU A CA 1
ATOM 1970 C C . GLU A 1 253 ? 11.721 -13.298 -13.421 1.00 81.25 253 GLU A C 1
ATOM 1972 O O . GLU A 1 253 ? 12.240 -14.245 -14.016 1.00 81.25 253 GLU A O 1
ATOM 1977 N N . ASP A 1 254 ? 10.519 -13.406 -12.849 1.00 73.94 254 ASP A N 1
ATOM 1978 C CA . ASP A 1 254 ? 9.749 -14.651 -12.777 1.00 73.94 254 ASP A CA 1
ATOM 1979 C C . ASP A 1 254 ? 9.028 -15.034 -14.090 1.00 73.94 254 ASP A C 1
ATOM 1981 O O . ASP A 1 254 ? 8.568 -16.169 -14.242 1.00 73.94 254 ASP A O 1
ATOM 1985 N N . ASN A 1 255 ? 8.894 -14.108 -15.047 1.00 70.31 255 ASN A N 1
ATOM 1986 C CA . ASN A 1 255 ? 8.071 -14.242 -16.257 1.00 70.31 255 ASN A CA 1
ATOM 1987 C C . ASN A 1 255 ? 8.911 -14.166 -17.545 1.00 70.31 255 ASN A C 1
ATOM 1989 O O . ASN A 1 255 ? 8.728 -13.288 -18.388 1.00 70.31 255 ASN A O 1
ATOM 1993 N N . SER A 1 256 ? 9.777 -15.160 -17.742 1.00 62.31 256 SER A N 1
ATOM 1994 C CA . SER A 1 256 ? 10.827 -15.220 -18.779 1.00 62.31 256 SER A CA 1
ATOM 1995 C C . SER A 1 256 ? 10.397 -15.194 -20.261 1.00 62.31 256 SER A C 1
ATOM 1997 O O . SER A 1 256 ? 11.260 -15.245 -21.143 1.00 62.31 256 SER A O 1
ATOM 1999 N N . ASN A 1 257 ? 9.098 -15.100 -20.565 1.00 68.31 257 ASN A N 1
ATOM 2000 C CA . ASN A 1 257 ? 8.546 -15.289 -21.913 1.00 68.31 257 ASN A CA 1
ATOM 2001 C C . ASN A 1 257 ? 7.900 -14.037 -22.539 1.00 68.31 257 ASN A C 1
ATOM 2003 O O . ASN A 1 257 ? 7.272 -14.162 -23.591 1.00 68.31 257 ASN A O 1
ATOM 2007 N N . ASN A 1 258 ? 8.012 -12.845 -21.937 1.00 80.50 258 ASN A N 1
ATOM 2008 C CA . ASN A 1 258 ? 7.356 -11.639 -22.465 1.00 80.50 258 ASN A CA 1
ATOM 2009 C C . ASN A 1 258 ? 8.336 -10.639 -23.099 1.00 80.50 258 ASN A C 1
ATOM 2011 O O . ASN A 1 258 ? 8.560 -9.545 -22.586 1.00 80.50 258 ASN A O 1
ATOM 2015 N N . THR A 1 259 ? 8.889 -11.003 -24.257 1.00 84.62 259 THR A N 1
ATOM 2016 C CA . THR A 1 259 ? 9.911 -10.209 -24.963 1.00 84.62 259 THR A CA 1
ATOM 2017 C C . THR A 1 259 ? 9.464 -8.790 -25.327 1.00 84.62 259 THR A C 1
ATOM 2019 O O . THR A 1 259 ? 10.299 -7.894 -25.414 1.00 84.62 259 THR A O 1
ATOM 2022 N N . GLU A 1 260 ? 8.164 -8.564 -25.553 1.00 88.25 260 GLU A N 1
ATOM 2023 C CA . GLU A 1 260 ? 7.639 -7.229 -25.876 1.00 88.25 260 GLU A CA 1
ATOM 2024 C C . GLU A 1 260 ? 7.717 -6.286 -24.673 1.00 88.25 260 GLU A C 1
ATOM 2026 O O . GLU A 1 260 ? 8.208 -5.164 -24.798 1.00 88.25 260 GLU A O 1
ATOM 2031 N N . VAL A 1 261 ? 7.273 -6.748 -23.500 1.00 90.31 261 VAL A N 1
ATOM 2032 C CA . VAL A 1 261 ? 7.298 -5.943 -22.271 1.00 90.31 261 VAL A CA 1
ATOM 2033 C C . VAL A 1 261 ? 8.725 -5.742 -21.780 1.00 90.31 261 VAL A C 1
ATOM 2035 O O . VAL A 1 261 ? 9.078 -4.647 -21.352 1.00 90.31 261 VAL A O 1
ATOM 2038 N N . GLU A 1 262 ? 9.566 -6.768 -21.893 1.00 90.88 262 GLU A N 1
ATOM 2039 C CA . GLU A 1 262 ? 10.983 -6.660 -21.552 1.00 90.88 262 GLU A CA 1
ATOM 2040 C C . GLU A 1 262 ? 11.685 -5.588 -22.381 1.00 90.88 262 GLU A C 1
ATOM 2042 O O . GLU A 1 262 ? 12.347 -4.717 -21.820 1.00 90.88 262 GLU A O 1
ATOM 2047 N N . LYS A 1 263 ? 11.490 -5.612 -23.706 1.00 90.62 263 LYS A N 1
ATOM 2048 C CA . LYS A 1 263 ? 12.059 -4.604 -24.598 1.00 90.62 263 LYS A CA 1
ATOM 2049 C C . LYS A 1 263 ? 11.523 -3.211 -24.273 1.00 90.62 263 LYS A C 1
ATOM 2051 O O . LYS A 1 263 ? 12.300 -2.269 -24.189 1.00 90.62 263 LYS A O 1
ATOM 2056 N N . LEU A 1 264 ? 10.216 -3.085 -24.033 1.00 92.19 264 LEU A N 1
ATOM 2057 C CA . LEU A 1 264 ? 9.604 -1.813 -23.655 1.00 92.19 264 LEU A CA 1
ATOM 2058 C C . LEU A 1 264 ? 10.251 -1.221 -22.396 1.00 92.19 264 LEU A C 1
ATOM 2060 O O . LEU A 1 264 ? 10.598 -0.040 -22.392 1.00 92.19 264 LEU A O 1
ATOM 2064 N N . LEU A 1 265 ? 10.397 -2.009 -21.328 1.00 92.56 265 LEU A N 1
ATOM 2065 C CA . LEU A 1 265 ? 10.997 -1.518 -20.087 1.00 92.56 265 LEU A CA 1
ATOM 2066 C C . LEU A 1 265 ? 12.489 -1.239 -20.252 1.00 92.56 265 LEU A C 1
ATOM 2068 O O . LEU A 1 265 ? 12.959 -0.220 -19.755 1.00 92.56 265 LEU A O 1
ATOM 2072 N N . PHE A 1 266 ? 13.215 -2.081 -20.989 1.00 93.69 266 PHE A N 1
ATOM 2073 C CA . PHE A 1 266 ? 14.621 -1.842 -21.299 1.00 93.69 266 PHE A CA 1
ATOM 2074 C C . PHE A 1 266 ? 14.824 -0.518 -22.043 1.00 93.69 266 PHE A C 1
ATOM 2076 O O . PHE A 1 266 ? 15.641 0.298 -21.619 1.00 93.69 266 PHE A O 1
ATOM 2083 N N . ASP A 1 267 ? 14.052 -0.275 -23.105 1.00 94.06 267 ASP A N 1
ATOM 2084 C CA . ASP A 1 267 ? 14.133 0.944 -23.913 1.00 94.06 267 ASP A CA 1
ATOM 2085 C C . ASP A 1 267 ? 13.796 2.186 -23.068 1.00 94.06 267 ASP A C 1
ATOM 2087 O O . ASP A 1 267 ? 14.510 3.190 -23.113 1.00 94.06 267 ASP A O 1
ATOM 2091 N N . ASN A 1 268 ? 12.741 2.116 -22.245 1.00 95.00 268 ASN A N 1
ATOM 2092 C CA . ASN A 1 268 ? 12.328 3.241 -21.401 1.00 95.00 268 ASN A CA 1
ATOM 2093 C C . ASN A 1 268 ? 13.319 3.541 -20.276 1.00 95.00 268 ASN A C 1
ATOM 2095 O O . ASN A 1 268 ? 13.599 4.712 -20.035 1.00 95.00 268 ASN A O 1
ATOM 2099 N N . VAL A 1 269 ? 13.847 2.521 -19.593 1.00 96.00 269 VAL A N 1
ATOM 2100 C CA . VAL A 1 269 ? 14.818 2.717 -18.508 1.00 96.00 269 VAL A CA 1
ATOM 2101 C C . VAL A 1 269 ? 16.150 3.206 -19.069 1.00 96.00 269 VAL A C 1
ATOM 2103 O O . VAL A 1 269 ? 16.748 4.117 -18.506 1.00 96.00 269 VAL A O 1
ATOM 2106 N N . SER A 1 270 ? 16.582 2.681 -20.216 1.00 94.56 270 SER A N 1
ATOM 2107 C CA . SER A 1 270 ? 17.803 3.135 -20.892 1.00 94.56 270 SER A CA 1
ATOM 2108 C C . SER A 1 270 ? 17.698 4.602 -21.335 1.00 94.56 270 SER A C 1
ATOM 2110 O O . SER A 1 270 ? 18.661 5.356 -21.225 1.00 94.56 270 SER A O 1
ATOM 2112 N N . ALA A 1 271 ? 16.509 5.058 -21.749 1.00 95.50 271 ALA A N 1
ATOM 2113 C CA . ALA A 1 271 ? 16.259 6.463 -22.078 1.00 95.50 271 ALA A CA 1
ATOM 2114 C C . ALA A 1 271 ? 16.373 7.425 -20.873 1.00 95.50 271 ALA A C 1
ATOM 2116 O O . ALA A 1 271 ? 16.484 8.636 -21.077 1.00 95.50 271 ALA A O 1
ATOM 2117 N N . LEU A 1 272 ? 16.381 6.921 -19.630 1.00 97.00 272 LEU A N 1
ATOM 2118 C CA . LEU A 1 272 ? 16.533 7.743 -18.422 1.00 97.00 272 LEU A CA 1
ATOM 2119 C C . LEU A 1 272 ? 17.969 8.245 -18.199 1.00 97.00 272 LEU A C 1
ATOM 2121 O O . LEU A 1 272 ? 18.175 9.085 -17.327 1.00 97.00 272 LEU A O 1
ATOM 2125 N N . GLU A 1 273 ? 18.960 7.786 -18.974 1.00 96.50 273 GLU A N 1
ATOM 2126 C CA . GLU A 1 273 ? 20.362 8.232 -18.869 1.00 96.50 273 GLU A CA 1
ATOM 2127 C C . GLU A 1 273 ? 20.490 9.765 -18.941 1.00 96.50 273 GLU A C 1
ATOM 2129 O O . GLU A 1 273 ? 21.177 10.388 -18.127 1.00 96.50 273 GLU A O 1
ATOM 2134 N N . ALA A 1 274 ? 19.765 10.400 -19.867 1.00 96.00 274 ALA A N 1
ATOM 2135 C CA . ALA A 1 274 ? 19.772 11.854 -20.001 1.00 96.00 274 ALA A CA 1
ATOM 2136 C C . ALA A 1 274 ? 19.207 12.549 -18.749 1.00 96.00 274 ALA A C 1
ATOM 2138 O O . ALA A 1 274 ? 19.795 13.516 -18.258 1.00 96.00 274 ALA A O 1
ATOM 2139 N N . SER A 1 275 ? 18.100 12.040 -18.202 1.00 97.50 275 SER A N 1
ATOM 2140 C CA . SER A 1 275 ? 17.476 12.571 -16.984 1.00 97.50 275 SER A CA 1
ATOM 2141 C C . SER A 1 275 ? 18.364 12.358 -15.755 1.00 97.50 275 SER A C 1
ATOM 2143 O O . SER A 1 275 ? 18.500 13.273 -14.941 1.00 97.50 275 SER A O 1
ATOM 2145 N N . TYR A 1 276 ? 19.061 11.219 -15.669 1.00 97.88 276 TYR A N 1
ATOM 2146 C CA . TYR A 1 276 ? 20.076 10.953 -14.649 1.00 97.88 276 TYR A CA 1
ATOM 2147 C C . TYR A 1 276 ? 21.204 11.997 -14.677 1.00 97.88 276 TYR A C 1
ATOM 2149 O O . TYR A 1 276 ? 21.540 12.589 -13.651 1.00 97.88 276 TYR A O 1
ATOM 2157 N N . HIS A 1 277 ? 21.759 12.295 -15.855 1.00 97.69 277 HIS A N 1
ATOM 2158 C CA . HIS A 1 277 ? 22.791 13.327 -15.976 1.00 97.69 277 HIS A CA 1
ATOM 2159 C C . HIS A 1 277 ? 22.297 14.713 -15.563 1.00 97.69 277 HIS A C 1
ATOM 2161 O O . HIS A 1 277 ? 23.050 15.467 -14.945 1.00 97.69 277 HIS A O 1
ATOM 2167 N N . MET A 1 278 ? 21.037 15.046 -15.861 1.00 97.38 278 MET A N 1
ATOM 2168 C CA . MET A 1 278 ? 20.439 16.301 -15.409 1.00 97.38 278 MET A CA 1
ATOM 2169 C C . MET A 1 278 ? 20.335 16.365 -13.888 1.00 97.38 278 MET A C 1
ATOM 2171 O O . MET A 1 278 ? 20.752 17.372 -13.323 1.00 97.38 278 MET A O 1
ATOM 2175 N N . VAL A 1 279 ? 19.853 15.322 -13.208 1.00 97.00 279 VAL A N 1
ATOM 217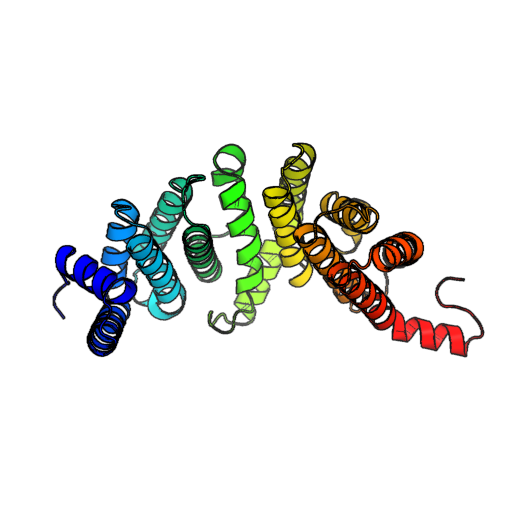6 C CA . VAL A 1 279 ? 19.755 15.357 -11.736 1.00 97.00 279 VAL A CA 1
ATOM 2177 C C . VAL A 1 279 ? 21.130 15.414 -11.065 1.00 97.00 279 VAL A C 1
ATOM 2179 O O . VAL A 1 279 ? 21.298 16.158 -10.105 1.00 97.00 279 VAL A O 1
ATOM 2182 N N . VAL A 1 280 ? 22.144 14.734 -11.617 1.00 97.06 280 VAL A N 1
ATOM 2183 C CA . VAL A 1 280 ? 23.531 14.824 -11.124 1.00 97.06 280 VAL A CA 1
ATOM 2184 C C . VAL A 1 280 ? 24.088 16.237 -11.302 1.00 97.06 280 VAL A C 1
ATOM 2186 O O . VAL A 1 280 ? 24.702 16.772 -10.384 1.00 97.06 280 VAL A O 1
ATOM 2189 N N . ALA A 1 281 ? 23.850 16.867 -12.456 1.00 97.25 281 ALA A N 1
ATOM 2190 C CA . ALA A 1 281 ? 24.296 18.236 -12.715 1.00 97.25 281 ALA A CA 1
ATOM 2191 C C . ALA A 1 281 ? 23.634 19.277 -11.793 1.00 97.25 281 ALA A C 1
ATOM 2193 O O . ALA A 1 281 ? 24.219 20.330 -11.555 1.00 97.25 281 ALA A O 1
ATOM 2194 N N . HIS A 1 282 ? 22.434 18.983 -11.285 1.00 96.12 282 HIS A N 1
ATOM 2195 C CA . HIS A 1 282 ? 21.705 19.826 -10.333 1.00 96.12 282 HIS A CA 1
ATOM 2196 C C . HIS A 1 282 ? 21.924 19.416 -8.864 1.00 96.12 282 HIS A C 1
ATOM 2198 O O . HIS A 1 282 ? 21.255 19.962 -7.995 1.00 96.12 282 HIS A O 1
ATOM 2204 N N . GLU A 1 283 ? 22.847 18.487 -8.580 1.00 96.25 283 GLU A N 1
ATOM 2205 C CA . GLU A 1 283 ? 23.157 18.007 -7.220 1.00 96.25 283 GLU A CA 1
ATOM 2206 C C . GLU A 1 283 ? 21.943 17.392 -6.484 1.00 96.25 283 GLU A C 1
ATOM 2208 O O . GLU A 1 283 ? 21.854 17.389 -5.258 1.00 96.25 283 GLU A O 1
ATOM 2213 N N . GLU A 1 284 ? 21.000 16.814 -7.233 1.00 96.69 284 GLU A N 1
ATOM 2214 C CA . GLU A 1 284 ? 19.805 16.146 -6.703 1.00 96.69 284 GLU A CA 1
ATOM 2215 C C . GLU A 1 284 ? 20.130 14.693 -6.290 1.00 96.69 284 GLU A C 1
ATOM 2217 O O . GLU A 1 284 ? 19.779 13.726 -6.977 1.00 96.69 284 GLU A O 1
ATOM 2222 N N . GLU A 1 285 ? 20.828 14.528 -5.161 1.00 95.75 285 GLU A N 1
ATOM 2223 C CA . GLU A 1 285 ? 21.347 13.231 -4.684 1.00 95.75 285 GLU A CA 1
ATOM 2224 C C . GLU A 1 285 ? 20.260 12.156 -4.497 1.00 95.75 285 GLU A C 1
ATOM 2226 O O . GLU A 1 285 ? 20.458 10.998 -4.869 1.00 95.75 285 GLU A O 1
ATOM 2231 N N . GLU A 1 286 ? 19.089 12.530 -3.969 1.00 95.94 286 GLU A N 1
ATOM 2232 C CA . GLU A 1 286 ? 17.970 11.606 -3.727 1.00 95.94 286 GLU A CA 1
ATOM 2233 C C . GLU A 1 286 ? 17.451 10.993 -5.039 1.00 95.94 286 GLU A C 1
ATOM 2235 O O . GLU A 1 286 ? 17.241 9.782 -5.144 1.00 95.94 286 GLU A O 1
ATOM 2240 N N . LYS A 1 287 ? 17.314 11.811 -6.090 1.00 97.81 287 LYS A N 1
ATOM 2241 C CA . LYS A 1 287 ? 16.903 11.336 -7.418 1.00 97.81 287 LYS A CA 1
ATOM 2242 C C . LYS A 1 287 ? 17.993 10.499 -8.072 1.00 97.81 287 LYS A C 1
ATOM 2244 O O . LYS A 1 287 ? 17.688 9.470 -8.671 1.00 97.81 287 LYS A O 1
ATOM 2249 N N . ALA A 1 288 ? 19.259 10.899 -7.938 1.00 97.81 288 ALA A N 1
ATOM 2250 C CA . ALA A 1 288 ? 20.385 10.129 -8.459 1.00 97.81 288 ALA A CA 1
ATOM 2251 C C . ALA A 1 288 ? 20.438 8.712 -7.854 1.00 97.81 288 ALA A C 1
ATOM 2253 O O . ALA A 1 288 ? 20.632 7.741 -8.589 1.00 97.81 288 ALA A O 1
ATOM 2254 N N . ALA A 1 289 ? 20.192 8.577 -6.545 1.00 98.00 289 ALA A N 1
ATOM 2255 C CA . ALA A 1 289 ? 20.080 7.280 -5.875 1.00 98.00 289 ALA A CA 1
ATOM 2256 C C . ALA A 1 289 ? 18.893 6.452 -6.402 1.00 98.00 289 ALA A C 1
ATOM 2258 O O . ALA A 1 289 ? 19.026 5.249 -6.635 1.00 98.00 289 ALA A O 1
ATOM 2259 N N . ASN A 1 290 ? 17.756 7.101 -6.662 1.00 98.19 290 ASN A N 1
ATOM 2260 C CA . ASN A 1 290 ? 16.581 6.461 -7.248 1.00 98.19 290 ASN A CA 1
ATOM 2261 C C . ASN A 1 290 ? 16.842 5.892 -8.651 1.00 98.19 290 ASN A C 1
ATOM 2263 O O . ASN A 1 290 ? 16.488 4.742 -8.911 1.00 98.19 290 ASN A O 1
ATOM 2267 N N . TYR A 1 291 ? 17.522 6.627 -9.536 1.00 98.38 291 TYR A N 1
ATOM 2268 C CA . TYR A 1 291 ? 17.939 6.075 -10.832 1.00 98.38 291 TYR A CA 1
ATOM 2269 C C . TYR A 1 291 ? 18.913 4.912 -10.679 1.00 98.38 291 TYR A C 1
ATOM 2271 O O . TYR A 1 291 ? 18.741 3.892 -11.339 1.00 98.38 291 TYR A O 1
ATOM 2279 N N . ALA A 1 292 ? 19.908 5.034 -9.793 1.00 98.06 292 ALA A N 1
ATOM 2280 C CA . ALA A 1 292 ? 20.870 3.960 -9.558 1.00 98.06 292 ALA A CA 1
ATOM 2281 C C . ALA A 1 292 ? 20.170 2.655 -9.143 1.00 98.06 292 ALA A C 1
ATOM 2283 O O . ALA A 1 292 ? 20.525 1.583 -9.634 1.00 98.06 292 ALA A O 1
ATOM 2284 N N . ARG A 1 293 ? 19.130 2.747 -8.305 1.00 98.06 293 ARG A N 1
ATOM 2285 C CA . ARG A 1 293 ? 18.279 1.613 -7.926 1.00 98.06 293 ARG A CA 1
ATOM 2286 C C . ARG A 1 293 ? 17.532 1.023 -9.122 1.00 98.06 293 ARG A C 1
ATOM 2288 O O . ARG A 1 293 ? 17.612 -0.181 -9.332 1.00 98.06 293 ARG A O 1
ATOM 2295 N N . VAL A 1 294 ? 16.875 1.851 -9.938 1.00 98.25 294 VAL A N 1
ATOM 2296 C CA . VAL A 1 294 ? 16.156 1.388 -11.142 1.00 98.25 294 VAL A CA 1
ATOM 2297 C C . VAL A 1 294 ? 17.108 0.719 -12.145 1.00 98.25 294 VAL A C 1
ATOM 2299 O O . VAL A 1 294 ? 16.779 -0.327 -12.698 1.00 98.25 294 VAL A O 1
ATOM 2302 N N . PHE A 1 295 ? 18.303 1.274 -12.363 1.00 98.19 295 PHE A N 1
ATOM 2303 C CA . PHE A 1 295 ? 19.310 0.689 -13.257 1.00 98.19 295 PHE A CA 1
ATOM 2304 C C . PHE A 1 295 ? 19.876 -0.630 -12.730 1.00 98.19 295 PHE A C 1
ATOM 2306 O O . PHE A 1 295 ? 20.090 -1.558 -13.509 1.00 98.19 295 PHE A O 1
ATOM 2313 N N . THR A 1 296 ? 20.102 -0.720 -11.419 1.00 97.38 296 THR A N 1
ATOM 2314 C CA . THR A 1 296 ? 20.556 -1.959 -10.771 1.00 97.38 296 THR A CA 1
ATOM 2315 C C . THR A 1 296 ? 19.499 -3.045 -10.926 1.00 97.38 296 THR A C 1
ATOM 2317 O O . THR A 1 296 ? 19.806 -4.127 -11.413 1.00 97.38 296 THR A O 1
ATOM 2320 N N . GLU A 1 297 ? 18.243 -2.716 -10.632 1.00 96.38 297 GLU A N 1
ATOM 2321 C CA . GLU A 1 297 ? 17.110 -3.631 -10.761 1.00 96.38 297 GLU A CA 1
ATOM 2322 C C . GLU A 1 297 ? 16.935 -4.144 -12.199 1.00 96.38 297 GLU A C 1
ATOM 2324 O O . GLU A 1 297 ? 16.725 -5.334 -12.431 1.00 96.38 297 GLU A O 1
ATOM 2329 N N . LEU A 1 298 ? 17.094 -3.261 -13.193 1.00 95.44 298 LEU A N 1
ATOM 2330 C CA . LEU A 1 298 ? 17.067 -3.637 -14.608 1.00 95.44 298 LEU A CA 1
ATOM 2331 C C . LEU A 1 298 ? 18.155 -4.673 -14.931 1.00 95.44 298 LEU A C 1
ATOM 2333 O O . LEU A 1 298 ? 17.906 -5.645 -15.648 1.00 95.44 298 LEU A O 1
ATOM 2337 N N . ALA A 1 299 ? 19.368 -4.457 -14.419 1.00 93.75 299 ALA A N 1
ATOM 2338 C CA . ALA A 1 299 ? 20.491 -5.357 -14.639 1.00 93.75 299 ALA A CA 1
ATOM 2339 C C . ALA A 1 299 ? 20.291 -6.710 -13.940 1.00 93.75 299 ALA A C 1
ATOM 2341 O O . ALA A 1 299 ? 20.614 -7.737 -14.537 1.00 93.75 299 ALA A O 1
ATOM 2342 N N . GLU A 1 300 ? 19.741 -6.723 -12.723 1.00 93.62 300 GLU A N 1
ATOM 2343 C CA . GLU A 1 300 ? 19.417 -7.947 -11.979 1.00 93.62 300 GLU A CA 1
ATOM 2344 C C . GLU A 1 300 ? 18.335 -8.762 -12.696 1.00 93.62 300 GLU A C 1
ATOM 2346 O O . GLU A 1 300 ? 18.573 -9.922 -13.038 1.00 93.62 300 GLU A O 1
ATOM 2351 N N . THR A 1 301 ? 17.225 -8.118 -13.069 1.00 92.25 301 THR A N 1
ATOM 2352 C CA . THR A 1 301 ? 16.115 -8.737 -13.817 1.00 92.25 301 THR A CA 1
ATOM 2353 C C . THR A 1 301 ? 16.594 -9.425 -15.101 1.00 92.25 301 THR A C 1
ATOM 2355 O O . THR A 1 301 ? 16.117 -10.497 -15.479 1.00 92.25 301 THR A O 1
ATOM 2358 N N . PHE A 1 302 ? 17.567 -8.828 -15.795 1.00 91.69 302 PHE A N 1
ATOM 2359 C CA . PHE A 1 302 ? 18.083 -9.337 -17.065 1.00 91.69 302 PHE A CA 1
ATOM 2360 C C . PHE A 1 302 ? 19.403 -10.105 -16.964 1.00 91.69 302 PHE A C 1
ATOM 2362 O O . PHE A 1 302 ? 19.938 -10.531 -17.993 1.00 91.69 302 PHE A O 1
ATOM 2369 N N . LEU A 1 303 ? 19.915 -10.350 -15.756 1.00 91.44 303 LEU A N 1
ATOM 2370 C CA . LEU A 1 303 ? 21.238 -10.931 -15.525 1.00 91.44 303 LEU A CA 1
ATOM 2371 C C . LEU A 1 303 ? 21.442 -12.246 -16.283 1.00 91.44 303 LEU A C 1
ATOM 2373 O O . LEU A 1 303 ? 22.429 -12.413 -17.005 1.00 91.44 303 LEU A O 1
ATOM 2377 N N . GLY A 1 304 ? 20.486 -13.173 -16.166 1.00 88.75 304 GLY A N 1
ATOM 2378 C CA . GLY A 1 304 ? 20.570 -14.476 -16.827 1.00 88.75 304 GLY A CA 1
ATOM 2379 C C . GLY A 1 304 ? 20.702 -14.349 -18.345 1.00 88.75 304 GLY A C 1
ATOM 2380 O O . GLY A 1 304 ? 21.511 -15.034 -18.973 1.00 88.75 304 GLY A O 1
ATOM 2381 N N . LYS A 1 305 ? 19.965 -13.416 -18.946 1.00 88.06 305 LYS A N 1
ATOM 2382 C CA . LYS A 1 305 ? 19.979 -13.211 -20.391 1.00 88.06 305 LYS A CA 1
ATOM 2383 C C . LYS A 1 305 ? 21.194 -12.408 -20.870 1.00 88.06 305 LYS A C 1
ATOM 2385 O O . LYS A 1 305 ? 21.699 -12.681 -21.962 1.00 88.06 305 LYS A O 1
ATOM 2390 N N . ILE A 1 306 ? 21.717 -11.492 -20.050 1.00 89.88 306 ILE A N 1
ATOM 2391 C CA . ILE A 1 306 ? 23.005 -10.814 -20.274 1.00 89.88 306 ILE A CA 1
ATOM 2392 C C . ILE A 1 306 ? 24.132 -11.845 -20.357 1.00 89.88 306 ILE A C 1
ATOM 2394 O O . ILE A 1 306 ? 24.900 -11.840 -21.322 1.00 89.88 306 ILE A O 1
ATOM 2398 N N . ILE A 1 307 ? 24.194 -12.771 -19.397 1.00 90.44 307 ILE A N 1
ATOM 2399 C CA . ILE A 1 307 ? 25.204 -13.837 -19.363 1.00 90.44 307 ILE A CA 1
ATOM 2400 C C . ILE A 1 307 ? 25.084 -14.736 -20.601 1.00 90.44 307 ILE A C 1
ATOM 2402 O O . ILE A 1 307 ? 26.082 -14.976 -21.283 1.00 90.44 307 ILE A O 1
ATOM 2406 N N . LEU A 1 308 ? 23.871 -15.201 -20.921 1.00 88.12 308 LEU A N 1
ATOM 2407 C CA . LEU A 1 308 ? 23.631 -16.094 -22.060 1.00 88.12 308 LEU A CA 1
ATOM 2408 C C . LEU A 1 308 ? 23.972 -15.443 -23.406 1.00 88.12 308 LEU A C 1
ATOM 2410 O O . LEU A 1 308 ? 24.614 -16.070 -24.245 1.00 88.12 308 LEU A O 1
ATOM 2414 N N . SER A 1 309 ? 23.576 -14.186 -23.610 1.00 87.12 309 SER A N 1
ATOM 2415 C CA . SER A 1 309 ? 23.865 -13.459 -24.853 1.00 87.12 309 SER A CA 1
ATOM 2416 C C . SER A 1 309 ? 25.369 -13.250 -25.017 1.00 87.12 309 SER A C 1
ATOM 2418 O O . SER A 1 309 ? 25.931 -13.567 -26.065 1.00 87.12 309 SER A O 1
ATOM 2420 N N . THR A 1 310 ? 26.042 -12.821 -23.943 1.00 88.38 310 THR A N 1
ATOM 2421 C CA . THR A 1 310 ? 27.490 -12.577 -23.951 1.00 88.38 310 THR A CA 1
ATOM 2422 C C . THR A 1 310 ? 28.271 -13.859 -24.242 1.00 88.38 310 THR A C 1
ATOM 2424 O O . THR A 1 310 ? 29.214 -13.837 -25.032 1.00 88.38 310 THR A O 1
ATOM 2427 N N . ALA A 1 311 ? 27.853 -14.997 -23.675 1.00 87.69 311 ALA A N 1
ATOM 2428 C CA . ALA A 1 311 ? 28.447 -16.303 -23.970 1.00 87.69 311 ALA A CA 1
ATOM 2429 C C . ALA A 1 311 ? 28.296 -16.709 -25.450 1.00 87.69 311 ALA A C 1
ATOM 2431 O O . ALA A 1 311 ? 29.165 -17.391 -25.993 1.00 87.69 311 ALA A O 1
ATOM 2432 N N . ASN A 1 312 ? 27.231 -16.247 -26.110 1.00 85.12 312 ASN A N 1
ATOM 2433 C CA . ASN A 1 312 ? 26.961 -16.469 -27.531 1.00 85.12 312 ASN A CA 1
ATOM 2434 C C . ASN A 1 312 ? 27.559 -15.382 -28.449 1.00 85.12 312 ASN A C 1
ATOM 2436 O O . ASN A 1 312 ? 27.370 -15.439 -29.664 1.00 85.12 312 ASN A O 1
ATOM 2440 N N . GLY A 1 313 ? 28.289 -14.405 -27.898 1.00 83.00 313 GLY A N 1
ATOM 2441 C CA . GLY A 1 313 ? 28.923 -13.322 -28.655 1.00 83.00 313 GLY A CA 1
ATOM 2442 C C . GLY A 1 313 ? 27.976 -12.201 -29.104 1.00 83.00 313 GLY A C 1
ATOM 2443 O O . GLY A 1 313 ? 28.348 -11.423 -29.981 1.00 83.00 313 GLY A O 1
ATOM 2444 N N . SER A 1 314 ? 26.774 -12.103 -28.528 1.00 80.75 314 SER A N 1
ATOM 2445 C CA . SER A 1 314 ? 25.785 -11.051 -28.808 1.00 80.75 314 SER A CA 1
ATOM 2446 C C . SER A 1 314 ? 25.452 -10.239 -27.549 1.00 80.75 314 SER A C 1
ATOM 2448 O O . SER A 1 314 ? 25.637 -10.708 -26.429 1.00 80.75 314 SER A O 1
ATOM 2450 N N . ALA A 1 315 ? 24.940 -9.015 -27.701 1.00 78.81 315 ALA A N 1
ATOM 2451 C CA . ALA A 1 315 ? 24.415 -8.258 -26.560 1.00 78.81 315 ALA A CA 1
ATOM 2452 C C . ALA A 1 315 ? 22.919 -8.546 -26.352 1.00 78.81 315 ALA A C 1
ATOM 2454 O O . ALA A 1 315 ? 22.212 -8.907 -27.289 1.00 78.81 315 ALA A O 1
ATOM 2455 N N . HIS A 1 316 ? 22.447 -8.386 -25.115 1.00 69.19 316 HIS A N 1
ATOM 2456 C CA . HIS A 1 316 ? 21.127 -8.839 -24.662 1.00 69.19 316 HIS A CA 1
ATOM 2457 C C . HIS A 1 316 ? 19.919 -8.061 -25.237 1.00 69.19 316 HIS A C 1
ATOM 2459 O O . HIS A 1 316 ? 18.802 -8.548 -25.157 1.00 69.19 316 HIS A O 1
ATOM 2465 N N . PHE A 1 317 ? 20.129 -6.929 -25.911 1.00 69.25 317 PHE A N 1
ATOM 2466 C CA . PHE A 1 317 ? 19.114 -6.242 -26.730 1.00 69.25 317 PHE A CA 1
ATOM 2467 C C . PHE A 1 317 ? 19.764 -5.468 -27.900 1.00 69.25 317 PHE A C 1
ATOM 2469 O O . PHE A 1 317 ? 19.310 -4.382 -28.257 1.00 69.25 317 PHE A O 1
ATOM 2476 N N . ALA A 1 318 ? 20.858 -6.002 -28.468 1.00 47.31 318 ALA A N 1
ATOM 2477 C CA . ALA A 1 318 ? 21.476 -5.442 -29.682 1.00 47.31 318 ALA A CA 1
ATOM 2478 C C . ALA A 1 318 ? 20.669 -5.741 -30.952 1.00 47.31 318 ALA A C 1
ATOM 2480 O O . ALA A 1 318 ? 20.069 -6.838 -31.031 1.00 47.31 318 ALA A O 1
#

Radius of gyration: 22.86 Å; chains: 1; bounding box: 52×41×65 Å

pLDDT: mean 93.42, std 6.15, range [47.31, 98.5]

Foldseek 3Di:
DPQDDLVVLVVLLCQLPPPPDPVSNVVSVVVLVVNLPDPNLLVSLLVLLVVVPDQSSLLSSLQSLQLCLLPPVVVDDLVVLVVSLVSLLVSLLPDDPPHDVSSLLSSLNSNLSSCLVNPVDALVLVVLCVSDLVRPVVSNLSNLLCNLVCLPPPSRPDDPVSSVVVLVSLLVCVVVLLVSLLVQVVVVDDPVSLLSSLSSLLSCLLSVSDDLVCQVVRPNLVVLLVLLLDLPHDLSSVLSSLSSLLSSLVSLLVVVPCPPSLVVSVVSLVSSPVSLVVCVVVVVVSNVVSNVSSVVSNCVSCVVQQVVQVVVVHGSND

InterPro domains:
  IPR001494 Importin-beta, N-terminal domain [PF03810] (28-92)
  IPR011989 Armadillo-like helical [G3DSA:1.25.10.10] (1-318)
  IPR013598 Exportin-1/Importin-beta-like [PF08389] (101-245)
  IPR016024 Armadillo-type fold [SSF48371] (6-255)
  IPR051345 Importin beta-like nuclear transport receptors [PTHR12363] (1-310)

Organism: NCBI:txid116150

Sequence (318 aa):
MESPSMDTIYQAISALYDNPNGNEKEKASTWLGDVQKSIHSWKVADQLLQQKKDVPSCFFAAQTMRSKVQHNLSELPQDAVVSLRDTLVAHLEGISADTSPPILTQLSLALADLALQMLTWQNCVSDLIKLFSNKNYFVLLEILTVLPQEIDSSSLKLGENRREEIKTELRANAQDVTFFLKECINSNPNSQIALKIIKCMTSWIQVKAISIQEVPQNAVIGFSLQVLQDHTSINILHDAASDCICAILHCLEDNSNNTEVEKLLFDNVSALEASYHMVVAHEEEEKAANYARVFTELAETFLGKIILSTANGSAHFA

Secondary structure (DSSP, 8-state):
-PPPPHHHHHHHHHHHHH-S-HHHHHHHHHHHHHHHHSTTHHHHHHHHHHH---HHHHHHHHHHHHHHHHHHGGGS-HHHHHHHHHHHHHHHHT--TTS-HHHHHHHHHHHHHHHHH-TT-TTHHHHHHHHHTTT-HHHHHHHHHHHHHTTT-TTS---HHHHHHHHHHHHHHHHHHHHHHHHHHHT---HHHHHHHHHHHHHHHHTT-S-GGGGGG-HHHHHHHHHHH-TTS-HHHHHHHHHHHHHHHHHHHT-TT-HHHHHHHHHHHHTTHHHHHHHHHTT-HHHHHHHHHHHHHHHHHTHHHHHHHHHTTS-TT-